Protein AF-H0JYA0-F1 (afdb_monomer_lite)

pLDDT: mean 86.19, std 10.76, range [34.78, 97.12]

Organism: NCBI:txid1114960

Sequence (185 aa):
MIAEHWDDLLRLAGSLKFGHATASLLVGKLSASGRQNTLAAALKEYGALRRTIYAARYLSDPDYRRKISRQLNKGESLHALRRDLLYAHEGMIRARHLEDQTEQAWCLTLTTNAVIAWTTEYYGFAVEQMRRTGQRIDDEVLAHISPAHSANINFFGAIEVDIDAELAQLGPTGYRPLRVRDTLF

Radius of gyration: 24.79 Å; chains: 1; bounding box: 60×45×65 Å

Secondary structure (DSSP, 8-state):
-TGGGHHHHHHHHHHHHTTSS-HHHHHHHHHHS-TT-HHHHHHHHHHHHHHHHHHHHHHH-HHHHHHHHHHHHHHHHHHHHHHHHTGGGTT----SSHHHHHHHHHHHHHHHHHHHHHHHHHHHHHHHHHHHTT----HHHHTT--S---TT---SS-----HHHHHHT--TTSSPPP-------

Foldseek 3Di:
DQVVCVVVVVVVVVCPVVVVDDPVRVCCVLVVPPPPPVNVVNVVVVVVVVVVVVVVCCVPPVVSVVVVVLVVVQVVLLQVLLLVLVVVPSNDQPDDDPVSSVVVVVVSVVVSVVQLVVLVVVVVVVVVVCVVVVDDDDVVVVVNDGSSHPPVDDNDDDDDDPPVVVQVQADPVSHHDDPDPPDPD

Structure (mmCIF, N/CA/C/O backbone):
data_AF-H0JYA0-F1
#
_entry.id   AF-H0JYA0-F1
#
loop_
_atom_site.group_PDB
_atom_site.id
_atom_site.type_symbol
_atom_site.label_atom_id
_atom_site.label_alt_id
_atom_site.label_comp_id
_atom_site.label_asym_id
_atom_site.label_entity_id
_atom_site.label_seq_id
_atom_site.pdbx_PDB_ins_code
_atom_site.Cartn_x
_atom_site.Cartn_y
_atom_site.Cartn_z
_atom_site.occupancy
_atom_site.B_iso_or_equiv
_atom_site.auth_seq_id
_atom_site.auth_comp_id
_atom_site.auth_asym_id
_atom_site.auth_atom_id
_atom_site.pdbx_PDB_model_num
ATOM 1 N N . MET A 1 1 ? 19.175 -11.111 -32.619 1.00 74.94 1 MET A N 1
ATOM 2 C CA . MET A 1 1 ? 19.025 -9.881 -31.799 1.00 74.94 1 MET A CA 1
ATOM 3 C C . MET A 1 1 ? 19.224 -10.087 -30.294 1.00 74.94 1 MET A C 1
ATOM 5 O O . MET A 1 1 ? 20.193 -9.555 -29.782 1.00 74.94 1 MET A O 1
ATOM 9 N N . ILE A 1 2 ? 18.368 -10.813 -29.545 1.00 84.25 2 ILE A N 1
ATOM 10 C CA . ILE A 1 2 ? 18.560 -10.940 -28.072 1.00 84.25 2 ILE A CA 1
ATOM 11 C C . ILE A 1 2 ? 19.836 -11.724 -27.726 1.00 84.25 2 ILE A C 1
ATOM 13 O O . ILE A 1 2 ? 20.637 -11.247 -26.932 1.00 84.25 2 ILE A O 1
ATOM 17 N N . ALA A 1 3 ? 20.034 -12.903 -28.327 1.00 90.75 3 ALA A N 1
ATOM 18 C CA . ALA A 1 3 ? 21.206 -13.743 -28.058 1.00 90.75 3 ALA A CA 1
ATOM 19 C C . ALA A 1 3 ? 22.528 -13.052 -28.442 1.00 90.75 3 ALA A C 1
ATOM 21 O O . ALA A 1 3 ? 23.504 -13.138 -27.710 1.00 90.75 3 ALA A O 1
ATOM 22 N N . GLU A 1 4 ? 22.527 -12.308 -29.549 1.00 91.44 4 GLU A N 1
ATOM 23 C CA . GLU A 1 4 ? 23.687 -11.552 -30.048 1.00 91.44 4 GLU A CA 1
ATOM 24 C C . GLU A 1 4 ? 24.117 -10.415 -29.109 1.00 91.44 4 GLU A C 1
ATOM 26 O O . GLU A 1 4 ? 25.287 -10.055 -29.089 1.00 91.44 4 GLU A O 1
ATOM 31 N N . HIS A 1 5 ? 23.188 -9.863 -28.323 1.00 91.38 5 HIS A N 1
ATOM 32 C CA . HIS A 1 5 ? 23.443 -8.768 -27.380 1.00 91.38 5 HIS A CA 1
ATOM 33 C C . HIS A 1 5 ? 23.280 -9.198 -25.916 1.00 91.38 5 HIS A C 1
ATOM 35 O O . HIS A 1 5 ? 23.099 -8.356 -25.034 1.00 91.38 5 HIS A O 1
ATOM 41 N N . TRP A 1 6 ? 23.315 -10.504 -25.637 1.00 93.31 6 TRP A N 1
ATOM 42 C CA . TRP A 1 6 ? 23.050 -11.033 -24.300 1.00 93.31 6 TRP A CA 1
ATOM 43 C C . TRP A 1 6 ? 24.051 -10.519 -23.261 1.00 93.31 6 TRP A C 1
ATOM 45 O O . TRP A 1 6 ? 23.648 -10.061 -22.191 1.00 93.31 6 TRP A O 1
ATOM 55 N N . ASP A 1 7 ? 25.337 -10.502 -23.607 1.00 94.94 7 ASP A N 1
ATOM 56 C CA . ASP A 1 7 ? 26.393 -10.016 -22.716 1.00 94.94 7 ASP A CA 1
ATOM 57 C C . ASP A 1 7 ? 26.247 -8.521 -22.408 1.00 94.94 7 ASP A C 1
ATOM 59 O O . ASP A 1 7 ? 26.455 -8.093 -21.272 1.00 94.94 7 ASP A O 1
ATOM 63 N N . ASP A 1 8 ? 25.818 -7.720 -23.385 1.00 91.81 8 ASP A N 1
ATOM 64 C CA . ASP A 1 8 ? 25.572 -6.291 -23.188 1.00 91.81 8 ASP A CA 1
ATOM 65 C C . ASP A 1 8 ? 24.331 -6.038 -22.323 1.00 91.81 8 ASP A C 1
ATOM 67 O O . ASP A 1 8 ? 24.342 -5.147 -21.469 1.00 91.81 8 ASP A O 1
ATOM 71 N N . LEU A 1 9 ? 23.278 -6.849 -22.480 1.00 92.69 9 LEU A N 1
ATOM 72 C CA . LEU A 1 9 ? 22.103 -6.818 -21.604 1.00 92.69 9 LEU A CA 1
ATOM 73 C C . LEU A 1 9 ? 22.470 -7.196 -20.163 1.00 92.69 9 LEU A C 1
ATOM 75 O O . LEU A 1 9 ? 22.026 -6.530 -19.224 1.00 92.69 9 LEU A O 1
ATOM 79 N N . LEU A 1 10 ? 23.305 -8.223 -19.974 1.00 94.31 10 LEU A N 1
ATOM 80 C CA . LEU A 1 10 ? 23.812 -8.616 -18.658 1.00 94.31 10 LEU A CA 1
ATOM 81 C C . LEU A 1 10 ? 24.694 -7.530 -18.044 1.00 94.31 10 LEU A C 1
ATOM 83 O O . LEU A 1 10 ? 24.543 -7.224 -16.861 1.00 94.31 10 LEU A O 1
ATOM 87 N N . ARG A 1 11 ? 25.572 -6.905 -18.836 1.00 93.25 11 ARG A N 1
ATOM 88 C CA . ARG A 1 11 ? 26.409 -5.787 -18.386 1.00 93.25 11 ARG A CA 1
ATOM 89 C C . ARG A 1 11 ? 25.552 -4.597 -17.966 1.00 93.25 11 ARG A C 1
ATOM 91 O O . ARG A 1 11 ? 25.799 -4.019 -16.913 1.00 93.25 11 ARG A O 1
ATOM 98 N N . LEU A 1 12 ? 24.512 -4.268 -18.731 1.00 91.25 12 LEU A N 1
ATOM 99 C CA . LEU A 1 12 ? 23.560 -3.213 -18.382 1.00 91.25 12 LEU A CA 1
ATOM 100 C C . LEU A 1 12 ? 22.826 -3.528 -17.071 1.00 91.25 12 LEU A C 1
ATOM 102 O O . LEU A 1 12 ? 22.754 -2.675 -16.186 1.00 91.25 12 LEU A O 1
ATOM 106 N N . ALA A 1 13 ? 22.325 -4.756 -16.920 1.00 91.94 13 ALA A N 1
ATOM 107 C CA . ALA A 1 13 ? 21.649 -5.195 -15.703 1.00 91.94 13 ALA A CA 1
ATOM 108 C C . ALA A 1 13 ? 22.588 -5.193 -14.484 1.00 91.94 13 ALA A C 1
ATOM 110 O O . ALA A 1 13 ? 22.191 -4.756 -13.405 1.00 91.94 13 ALA A O 1
ATOM 111 N N . GLY A 1 14 ? 23.836 -5.637 -14.657 1.00 95.19 14 GLY A N 1
ATOM 112 C CA . GLY A 1 14 ? 24.873 -5.613 -13.628 1.00 95.19 14 GLY A CA 1
ATOM 113 C C . GLY A 1 14 ? 25.220 -4.191 -13.198 1.00 95.19 14 GLY A C 1
ATOM 114 O O . GLY A 1 14 ? 25.184 -3.892 -12.008 1.00 95.19 14 GLY A O 1
ATOM 115 N N . SER A 1 15 ? 25.463 -3.290 -14.153 1.00 93.94 15 SER A N 1
ATOM 116 C CA . SER A 1 15 ? 25.749 -1.879 -13.870 1.00 93.94 15 SER A CA 1
ATOM 117 C C . SER A 1 15 ? 24.631 -1.202 -13.083 1.00 93.94 15 SER A C 1
ATOM 119 O O . SER A 1 15 ? 24.917 -0.426 -12.175 1.00 93.94 15 SER A O 1
ATOM 121 N N . LEU A 1 16 ? 23.368 -1.520 -13.386 1.00 92.81 16 LEU A N 1
ATOM 122 C CA . LEU A 1 16 ? 22.228 -1.017 -12.621 1.00 92.81 16 LEU A CA 1
ATOM 123 C C . LEU A 1 16 ? 22.168 -1.643 -11.218 1.00 92.81 16 LEU A C 1
ATOM 125 O O . LEU A 1 16 ? 22.019 -0.931 -10.229 1.00 92.81 16 LEU A O 1
ATOM 129 N N . LYS A 1 17 ? 22.306 -2.971 -11.122 1.00 92.94 17 LYS A N 1
ATOM 130 C CA . LYS A 1 17 ? 22.208 -3.715 -9.857 1.00 92.94 17 LYS A CA 1
ATOM 131 C C . LYS A 1 17 ? 23.296 -3.324 -8.853 1.00 92.94 17 LYS A C 1
ATOM 133 O O . LYS A 1 17 ? 23.015 -3.268 -7.661 1.00 92.94 17 LYS A O 1
ATOM 138 N N . PHE A 1 18 ? 24.514 -3.070 -9.325 1.00 95.19 18 PHE A N 1
ATOM 139 C CA . PHE A 1 18 ? 25.662 -2.700 -8.490 1.00 95.19 18 PHE A CA 1
ATOM 140 C C . PHE A 1 18 ? 25.875 -1.181 -8.382 1.00 95.19 18 PHE A C 1
ATOM 142 O O . PHE A 1 18 ? 26.861 -0.740 -7.802 1.00 95.19 18 PHE A O 1
ATOM 149 N N . GLY A 1 19 ? 24.960 -0.368 -8.924 1.00 91.00 19 GLY A N 1
ATOM 150 C CA . GLY A 1 19 ? 24.998 1.090 -8.781 1.00 91.00 19 GLY A CA 1
ATOM 151 C C . GLY A 1 19 ? 26.081 1.801 -9.601 1.00 91.00 19 GLY A C 1
ATOM 152 O O . GLY A 1 19 ? 26.302 2.991 -9.402 1.00 91.00 19 GLY A O 1
ATOM 153 N N . HIS A 1 20 ? 26.731 1.121 -10.549 1.00 92.75 20 HIS A N 1
ATOM 154 C CA . HIS A 1 20 ? 27.685 1.744 -11.478 1.00 92.75 20 HIS A CA 1
ATOM 155 C C . HIS A 1 20 ? 27.007 2.686 -12.486 1.00 92.75 20 HIS A C 1
ATOM 157 O O . HIS A 1 20 ? 27.664 3.546 -13.069 1.00 92.75 20 HIS A O 1
ATOM 163 N N . ALA A 1 21 ? 25.698 2.529 -12.705 1.00 90.12 21 ALA A N 1
ATOM 164 C CA . ALA A 1 21 ? 24.885 3.441 -13.499 1.00 90.12 21 ALA A CA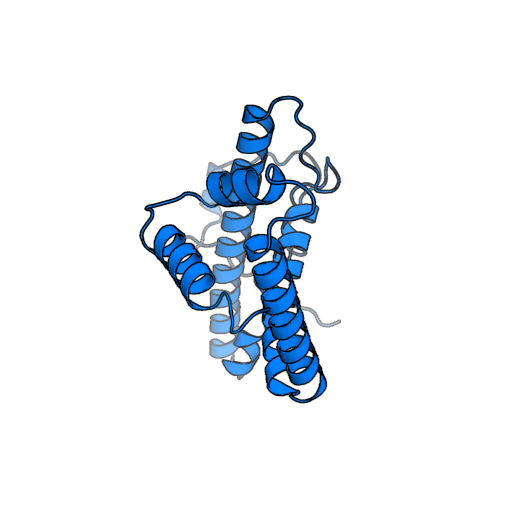 1
ATOM 165 C C . ALA A 1 21 ? 23.496 3.622 -12.875 1.00 90.12 21 ALA A C 1
ATOM 167 O O . ALA A 1 21 ? 22.879 2.659 -12.418 1.00 90.12 21 ALA A O 1
ATOM 168 N N . THR A 1 22 ? 22.972 4.849 -12.905 1.00 91.31 22 THR A N 1
ATOM 169 C CA . THR A 1 22 ? 21.592 5.122 -12.487 1.00 91.31 22 THR A CA 1
ATOM 170 C C . THR A 1 22 ? 20.603 4.753 -13.593 1.00 91.31 22 THR A C 1
ATOM 172 O O . THR A 1 22 ? 20.909 4.823 -14.787 1.00 91.31 22 THR A O 1
ATOM 175 N N . ALA A 1 23 ? 19.371 4.410 -13.202 1.00 88.50 23 ALA A N 1
ATOM 176 C CA . ALA A 1 23 ? 18.291 4.153 -14.155 1.00 88.50 23 ALA A CA 1
ATOM 177 C C . ALA A 1 23 ? 18.029 5.366 -15.066 1.00 88.50 23 ALA A C 1
ATOM 179 O O . ALA A 1 23 ? 17.843 5.199 -16.270 1.00 88.50 23 ALA A O 1
ATOM 180 N N . SER A 1 24 ? 18.078 6.585 -14.516 1.00 89.50 24 SER A N 1
ATOM 181 C CA . SER A 1 24 ? 17.887 7.825 -15.277 1.00 89.50 24 SER A CA 1
ATOM 182 C C . SER A 1 24 ? 18.960 8.020 -16.349 1.00 89.50 24 SER A C 1
ATOM 184 O O . SER A 1 24 ? 18.632 8.359 -17.486 1.00 89.50 24 SER A O 1
ATOM 186 N N . LEU A 1 25 ? 20.227 7.738 -16.028 1.00 88.69 25 LEU A N 1
ATOM 187 C CA . LEU A 1 25 ? 21.336 7.835 -16.975 1.00 88.69 25 LEU A CA 1
ATOM 188 C C . LEU A 1 25 ? 21.216 6.801 -18.099 1.00 88.69 25 LEU A C 1
ATOM 190 O O . LEU A 1 25 ? 21.419 7.141 -19.265 1.00 88.69 25 LEU A O 1
ATOM 194 N N . LEU A 1 26 ? 20.851 5.557 -17.772 1.00 87.06 26 LEU A N 1
ATOM 195 C CA . LEU A 1 26 ? 20.634 4.506 -18.769 1.00 87.06 26 LEU A CA 1
ATOM 196 C C . LEU A 1 26 ? 19.469 4.844 -19.705 1.00 87.06 26 LEU A C 1
ATOM 198 O O . LEU A 1 26 ? 19.627 4.763 -20.921 1.00 87.06 26 LEU A O 1
ATOM 202 N N . VAL A 1 27 ? 18.326 5.273 -19.163 1.00 85.88 27 VAL A N 1
ATOM 203 C CA . VAL A 1 27 ? 17.164 5.687 -19.966 1.00 85.88 27 VAL A CA 1
ATOM 204 C C . VAL A 1 27 ? 17.519 6.875 -20.856 1.00 85.88 27 VAL A C 1
ATOM 206 O O . VAL A 1 27 ? 17.214 6.846 -22.049 1.00 85.88 27 VAL A O 1
ATOM 209 N N . GLY A 1 28 ? 18.218 7.878 -20.318 1.00 85.25 28 GLY A N 1
ATOM 210 C CA . GLY A 1 28 ? 18.691 9.030 -21.085 1.00 85.25 28 GLY A CA 1
ATOM 211 C C . GLY A 1 28 ? 19.603 8.621 -22.243 1.00 85.25 28 GLY A C 1
ATOM 212 O O . GLY A 1 28 ? 19.358 9.005 -23.383 1.00 85.25 28 GLY A O 1
ATOM 213 N N . LYS A 1 29 ? 20.604 7.768 -21.990 1.00 84.88 29 LYS A N 1
ATOM 214 C CA . LYS A 1 29 ? 21.528 7.244 -23.014 1.00 84.88 29 LYS A CA 1
ATOM 215 C C . LYS A 1 29 ? 20.821 6.425 -24.095 1.00 84.88 29 LYS A C 1
ATOM 217 O O . LYS A 1 29 ? 21.084 6.624 -25.282 1.00 84.88 29 LYS A O 1
ATOM 222 N N . LEU A 1 30 ? 19.942 5.505 -23.698 1.00 83.12 30 LEU A N 1
ATOM 223 C CA . LEU A 1 30 ? 19.210 4.641 -24.627 1.00 83.12 30 LEU A CA 1
ATOM 224 C C . LEU A 1 30 ? 18.213 5.433 -25.481 1.00 83.12 30 LEU A C 1
ATOM 226 O O . LEU A 1 30 ? 18.025 5.084 -26.640 1.00 83.12 30 LEU A O 1
ATOM 230 N N . SER A 1 31 ? 17.624 6.499 -24.929 1.00 78.12 31 SER A N 1
ATOM 231 C CA . SER A 1 31 ? 16.652 7.354 -25.628 1.00 78.12 31 SER A CA 1
ATOM 232 C C . SER A 1 31 ? 17.309 8.416 -26.515 1.00 78.12 31 SER A C 1
ATOM 234 O O . SER A 1 31 ? 16.755 8.769 -27.550 1.00 78.12 31 SER A O 1
ATOM 236 N N . ALA A 1 32 ? 18.485 8.925 -26.129 1.00 77.56 32 ALA A N 1
ATOM 237 C CA . ALA A 1 32 ? 19.245 9.908 -26.908 1.00 77.56 32 ALA A CA 1
ATOM 238 C C . ALA A 1 32 ? 19.968 9.284 -28.111 1.00 77.56 32 ALA A C 1
ATOM 240 O O . ALA A 1 32 ? 20.208 9.947 -29.119 1.00 77.56 32 ALA A O 1
ATOM 241 N N . SER A 1 33 ? 20.318 8.001 -28.016 1.00 67.31 33 SER A N 1
ATOM 242 C CA . SER A 1 33 ? 20.869 7.254 -29.143 1.00 67.31 33 SER A CA 1
ATOM 243 C C . SER A 1 33 ? 19.730 6.997 -30.130 1.00 67.31 33 SER A C 1
ATOM 245 O O . SER A 1 33 ? 18.794 6.280 -29.795 1.00 67.31 33 SER A O 1
ATOM 247 N N . GLY A 1 34 ? 19.772 7.616 -31.315 1.00 60.78 34 GLY A N 1
ATOM 248 C CA . GLY A 1 34 ? 18.705 7.536 -32.319 1.00 60.78 34 GLY A CA 1
ATOM 249 C C . GLY A 1 34 ? 18.352 6.111 -32.783 1.00 60.78 34 GLY A C 1
ATOM 250 O O . GLY A 1 34 ? 18.832 5.111 -32.255 1.00 60.78 34 GLY A O 1
ATOM 251 N N . ARG A 1 35 ? 17.518 6.023 -33.830 1.00 56.69 35 ARG A N 1
ATOM 252 C CA . ARG A 1 35 ? 16.810 4.829 -34.365 1.00 56.69 35 ARG A CA 1
ATOM 253 C C . ARG A 1 35 ? 17.638 3.542 -34.631 1.00 56.69 35 ARG A C 1
ATOM 255 O O . ARG A 1 35 ? 17.053 2.556 -35.061 1.00 56.69 35 ARG A O 1
ATOM 262 N N . GLN A 1 36 ? 18.951 3.541 -34.392 1.00 61.84 36 GLN A N 1
ATOM 263 C CA . GLN A 1 36 ? 19.908 2.451 -34.633 1.00 61.84 36 GLN A CA 1
ATOM 264 C C . GLN A 1 36 ? 20.529 1.841 -33.359 1.00 61.84 36 GLN A C 1
ATOM 266 O O . GLN A 1 36 ? 21.450 1.037 -33.464 1.00 61.84 36 GLN A O 1
ATOM 271 N N . ASN A 1 37 ? 20.065 2.183 -32.150 1.00 81.69 37 ASN A N 1
ATOM 272 C CA . ASN A 1 37 ? 20.593 1.551 -30.937 1.00 81.69 37 ASN A CA 1
ATOM 273 C C . ASN A 1 37 ? 20.155 0.073 -30.840 1.00 81.69 37 ASN A C 1
ATOM 275 O O . ASN A 1 37 ? 19.045 -0.242 -30.403 1.00 81.69 37 ASN A O 1
ATOM 279 N N . THR A 1 38 ? 21.043 -0.838 -31.240 1.00 85.75 38 THR A N 1
ATOM 280 C CA . THR A 1 38 ? 20.807 -2.289 -31.243 1.00 85.75 38 THR A CA 1
ATOM 281 C C . THR A 1 38 ? 20.634 -2.869 -29.839 1.00 85.75 38 THR A C 1
ATOM 283 O O . THR A 1 38 ? 19.821 -3.775 -29.663 1.00 85.75 38 THR A O 1
ATOM 286 N N . LEU A 1 39 ? 21.288 -2.298 -28.819 1.00 87.50 39 LEU A N 1
ATOM 287 C CA . LEU A 1 39 ? 21.081 -2.670 -27.416 1.00 87.50 39 LEU A CA 1
ATOM 288 C C . LEU A 1 39 ? 19.689 -2.251 -26.920 1.00 87.50 39 LEU A C 1
ATOM 290 O O . LEU A 1 39 ? 19.015 -3.028 -26.246 1.00 87.50 39 LEU A O 1
ATOM 294 N N . ALA A 1 40 ? 19.219 -1.054 -27.288 1.00 87.12 40 ALA A N 1
ATOM 295 C CA . ALA A 1 40 ? 17.854 -0.620 -26.981 1.00 87.12 40 ALA A CA 1
ATOM 296 C C . ALA A 1 40 ? 16.810 -1.510 -27.679 1.00 87.12 40 ALA A C 1
ATOM 298 O O . ALA A 1 40 ? 15.800 -1.873 -27.072 1.00 87.12 40 ALA A O 1
ATOM 299 N N . ALA A 1 41 ? 17.071 -1.908 -28.929 1.00 87.94 41 ALA A N 1
ATOM 300 C CA . ALA A 1 41 ? 16.231 -2.856 -29.656 1.00 87.94 41 ALA A CA 1
ATOM 301 C C . ALA A 1 41 ? 16.220 -4.239 -28.981 1.00 87.94 41 ALA A C 1
ATOM 303 O O . ALA A 1 41 ? 15.147 -4.776 -28.715 1.00 87.94 41 ALA A O 1
ATOM 304 N N . ALA A 1 42 ? 17.384 -4.782 -28.613 1.00 90.56 42 ALA A N 1
ATOM 305 C CA . ALA A 1 42 ? 17.489 -6.053 -27.896 1.00 90.56 42 ALA A CA 1
ATOM 306 C C . ALA A 1 42 ? 16.773 -6.014 -26.534 1.00 90.56 42 ALA A C 1
ATOM 308 O O . ALA A 1 42 ? 16.075 -6.964 -26.177 1.00 90.56 42 ALA A O 1
ATOM 309 N N . LEU A 1 43 ? 16.873 -4.900 -25.799 1.00 89.38 43 LEU A N 1
ATOM 310 C CA . LEU A 1 43 ? 16.162 -4.695 -24.536 1.00 89.38 43 LEU A CA 1
ATOM 311 C C . LEU A 1 43 ? 14.639 -4.657 -24.738 1.00 89.38 43 LEU A C 1
ATOM 313 O O . LEU A 1 43 ? 13.896 -5.245 -23.948 1.00 89.38 43 LEU A O 1
ATOM 317 N N . LYS A 1 44 ? 14.167 -4.003 -25.806 1.00 89.19 44 LYS A N 1
ATOM 318 C CA . LYS A 1 44 ? 12.745 -3.972 -26.173 1.00 89.19 44 LYS A CA 1
ATOM 319 C C . LYS A 1 44 ? 12.220 -5.371 -26.503 1.00 89.19 44 LYS A C 1
ATOM 321 O O . LYS A 1 44 ? 11.179 -5.754 -25.969 1.00 89.19 44 LYS A O 1
ATOM 326 N N . GLU A 1 45 ? 12.944 -6.135 -27.320 1.00 92.25 45 GLU A N 1
ATOM 327 C CA . GLU A 1 45 ? 12.585 -7.516 -27.670 1.00 92.25 45 GLU A CA 1
ATOM 328 C C . GLU A 1 45 ? 12.579 -8.429 -26.437 1.00 92.25 45 GLU A C 1
ATOM 330 O O . GLU A 1 45 ? 11.636 -9.193 -26.223 1.00 92.25 45 GLU A O 1
ATOM 335 N N . TYR A 1 46 ? 13.568 -8.294 -25.548 1.00 92.44 46 TYR A N 1
ATOM 336 C CA . TYR A 1 46 ? 13.579 -9.007 -24.269 1.00 92.44 46 TYR A CA 1
ATOM 337 C C . TYR A 1 46 ? 12.358 -8.652 -23.399 1.00 92.44 46 TYR A C 1
ATOM 339 O O . TYR A 1 46 ? 11.718 -9.533 -22.816 1.00 92.44 46 TYR A O 1
ATOM 347 N N . GLY A 1 47 ? 11.979 -7.372 -23.349 1.00 92.62 47 GLY A N 1
ATOM 348 C CA . GLY A 1 47 ? 10.764 -6.914 -22.674 1.00 92.62 47 GLY A CA 1
ATOM 349 C C . GLY A 1 47 ? 9.480 -7.498 -23.278 1.00 92.6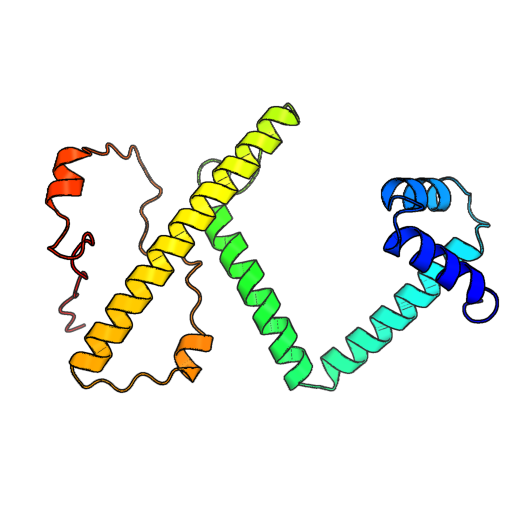2 47 GLY A C 1
ATOM 350 O O . GLY A 1 47 ? 8.583 -7.908 -22.536 1.00 92.62 47 GLY A O 1
ATOM 351 N N . ALA A 1 48 ? 9.395 -7.591 -24.608 1.00 95.56 48 ALA A N 1
ATOM 352 C CA . ALA A 1 48 ? 8.269 -8.204 -25.314 1.00 95.56 48 ALA A CA 1
ATOM 353 C C . ALA A 1 48 ? 8.163 -9.713 -25.030 1.00 95.56 48 ALA A C 1
ATOM 355 O O . ALA A 1 48 ? 7.075 -10.205 -24.710 1.00 95.56 48 ALA A O 1
ATOM 356 N N . LEU A 1 49 ? 9.290 -10.433 -25.037 1.00 95.56 49 LEU A N 1
ATOM 357 C CA . LEU A 1 49 ? 9.362 -11.839 -24.631 1.00 95.56 49 LEU A CA 1
ATOM 358 C C . LEU A 1 49 ? 8.858 -12.017 -23.191 1.00 95.56 49 LEU A C 1
ATOM 360 O O . LEU A 1 49 ? 8.000 -12.860 -22.919 1.00 95.56 49 LEU A O 1
ATOM 364 N N . ARG A 1 50 ? 9.342 -11.188 -22.257 1.00 95.88 50 ARG A N 1
ATOM 365 C CA . ARG A 1 50 ? 8.929 -11.238 -20.847 1.00 95.88 50 ARG A CA 1
ATOM 366 C C . ARG A 1 50 ? 7.434 -10.992 -20.676 1.00 95.88 50 ARG A C 1
ATOM 368 O O . ARG A 1 50 ? 6.801 -11.733 -19.923 1.00 95.88 50 ARG A O 1
ATOM 375 N N . ARG A 1 51 ? 6.876 -10.010 -21.391 1.00 96.25 51 ARG A N 1
ATOM 376 C CA . ARG A 1 51 ? 5.437 -9.709 -21.400 1.00 96.25 51 ARG A CA 1
ATOM 377 C C . ARG A 1 51 ? 4.617 -10.876 -21.947 1.00 96.25 51 ARG A C 1
ATOM 379 O O . ARG A 1 51 ? 3.587 -11.202 -21.370 1.00 96.25 51 ARG A O 1
ATOM 386 N N . THR A 1 52 ? 5.092 -11.524 -23.007 1.00 97.06 52 THR A N 1
ATOM 387 C CA . THR A 1 52 ? 4.425 -12.686 -23.613 1.00 97.06 52 THR A CA 1
ATOM 388 C C . THR A 1 52 ? 4.396 -13.868 -22.649 1.00 97.06 52 THR A C 1
ATOM 390 O O . THR A 1 52 ? 3.332 -14.430 -22.404 1.00 97.06 52 THR A O 1
ATOM 393 N N . ILE A 1 53 ? 5.530 -14.194 -22.016 1.00 96.25 53 ILE A N 1
ATOM 394 C CA . ILE A 1 53 ? 5.598 -15.247 -20.989 1.00 96.25 53 ILE A CA 1
ATOM 395 C C . ILE A 1 53 ? 4.660 -14.924 -19.821 1.00 96.25 53 ILE A C 1
ATOM 397 O O . ILE A 1 53 ? 3.951 -15.804 -19.337 1.00 96.25 53 ILE A O 1
ATOM 401 N N . TYR A 1 54 ? 4.648 -13.670 -19.363 1.00 94.94 54 TYR A N 1
ATOM 402 C CA . TYR A 1 54 ? 3.737 -13.225 -18.312 1.00 94.94 54 TYR A CA 1
ATOM 403 C C . TYR A 1 54 ? 2.268 -13.420 -18.712 1.00 94.94 54 TYR A C 1
ATOM 405 O O . TYR A 1 54 ? 1.521 -14.039 -17.961 1.00 94.94 54 TYR A O 1
ATOM 413 N N . ALA A 1 55 ? 1.866 -12.945 -19.895 1.00 96.50 55 ALA A N 1
ATOM 414 C CA . ALA A 1 55 ? 0.492 -13.043 -20.379 1.00 96.50 55 ALA A CA 1
ATOM 415 C C . ALA A 1 55 ? 0.052 -14.503 -20.551 1.00 96.50 55 ALA A C 1
ATOM 417 O O . ALA A 1 55 ? -1.025 -14.873 -20.090 1.00 96.50 55 ALA A O 1
ATOM 418 N N . ALA A 1 56 ? 0.911 -15.346 -21.132 1.00 97.00 56 ALA A N 1
ATOM 419 C CA . ALA A 1 56 ? 0.649 -16.772 -21.280 1.00 97.00 56 ALA A CA 1
ATOM 420 C C . ALA A 1 56 ? 0.407 -17.437 -19.917 1.00 97.00 56 ALA A C 1
ATOM 422 O O . ALA A 1 56 ? -0.611 -18.099 -19.742 1.00 97.00 56 ALA A O 1
ATOM 423 N N . ARG A 1 57 ? 1.278 -17.187 -18.927 1.00 96.00 57 ARG A N 1
ATOM 424 C CA . ARG A 1 57 ? 1.110 -17.708 -17.558 1.00 96.00 57 ARG A CA 1
ATOM 425 C C . ARG A 1 57 ? -0.144 -17.174 -16.878 1.00 96.00 57 ARG A C 1
ATOM 427 O O . ARG A 1 57 ? -0.851 -17.926 -16.227 1.00 96.00 57 ARG A O 1
ATOM 434 N N . TYR A 1 58 ? -0.433 -15.884 -17.021 1.00 94.81 58 TYR A N 1
ATOM 435 C CA . TYR A 1 58 ? -1.630 -15.269 -16.447 1.00 94.81 58 TYR A CA 1
ATOM 436 C C . TYR A 1 58 ? -2.921 -15.896 -16.998 1.00 94.81 58 TYR A C 1
ATOM 438 O O . TYR A 1 58 ? -3.904 -16.068 -16.270 1.00 94.81 58 TYR A O 1
ATOM 446 N N . LEU A 1 59 ? -2.925 -16.259 -18.283 1.00 95.00 59 LEU A N 1
ATOM 447 C CA . LEU A 1 59 ? -4.057 -16.907 -18.940 1.00 95.00 59 LEU A CA 1
ATOM 448 C C . LEU A 1 59 ? -4.165 -18.402 -18.610 1.00 95.00 59 LEU A C 1
ATOM 450 O O . LEU A 1 59 ? -5.285 -18.882 -18.447 1.00 95.00 59 LEU A O 1
ATOM 454 N N . SER A 1 60 ? -3.047 -19.119 -18.477 1.00 96.75 60 SER A N 1
ATOM 455 C CA . SER A 1 60 ? -3.045 -20.577 -18.292 1.00 96.75 60 SER A CA 1
ATOM 456 C C . SER A 1 60 ? -3.069 -21.052 -16.837 1.00 96.75 60 SER A C 1
ATOM 458 O O . SER A 1 60 ? -3.533 -22.159 -16.588 1.00 96.75 60 SER A O 1
ATOM 460 N N . ASP A 1 61 ? -2.590 -20.248 -15.884 1.00 97.12 61 ASP A N 1
ATOM 461 C CA . ASP A 1 61 ? -2.442 -20.626 -14.474 1.00 97.12 61 ASP A CA 1
ATOM 462 C C . ASP A 1 61 ? -3.393 -19.792 -13.583 1.00 97.12 61 ASP A C 1
ATOM 464 O O . ASP A 1 61 ? -3.138 -18.606 -13.319 1.00 97.12 61 ASP A O 1
ATOM 468 N N . PRO A 1 62 ? -4.509 -20.385 -13.109 1.00 95.00 62 PRO A N 1
ATOM 469 C CA . PRO A 1 62 ? -5.460 -19.707 -12.234 1.00 95.00 62 PRO A CA 1
ATOM 470 C C . PRO A 1 62 ? -4.863 -19.254 -10.900 1.00 95.00 62 PRO A C 1
ATOM 472 O O . PRO A 1 62 ? -5.250 -18.201 -10.393 1.00 95.00 62 PRO A O 1
ATOM 475 N N . ASP A 1 63 ? -3.918 -19.995 -10.325 1.00 93.88 63 ASP A N 1
ATOM 476 C CA . ASP A 1 63 ? -3.327 -19.651 -9.030 1.00 93.88 63 ASP A CA 1
ATOM 477 C C . ASP A 1 63 ? -2.343 -18.491 -9.165 1.00 93.88 63 ASP A C 1
ATOM 479 O O . ASP A 1 63 ? -2.343 -17.562 -8.345 1.00 93.88 63 ASP A O 1
ATOM 483 N N . TYR A 1 64 ? -1.579 -18.466 -10.259 1.00 92.75 64 TYR A N 1
ATOM 484 C CA . TYR A 1 64 ? -0.767 -17.313 -10.636 1.00 92.75 64 TYR A CA 1
ATOM 485 C C . TYR A 1 64 ? -1.631 -16.065 -10.849 1.00 92.75 64 TYR A C 1
ATOM 487 O O . TYR A 1 64 ? -1.318 -14.998 -10.309 1.00 92.75 64 TYR A O 1
ATOM 495 N N . ARG A 1 65 ? -2.763 -16.204 -11.552 1.00 94.38 65 ARG A N 1
ATOM 496 C CA . ARG A 1 65 ? -3.738 -15.120 -11.739 1.00 94.38 65 ARG A CA 1
ATOM 497 C C . ARG A 1 65 ? -4.285 -14.611 -10.410 1.00 94.38 65 ARG A C 1
ATOM 499 O O . ARG A 1 65 ? -4.211 -13.413 -10.150 1.00 94.38 65 ARG A O 1
ATOM 506 N N . ARG A 1 66 ? -4.778 -15.502 -9.542 1.00 90.81 66 ARG A N 1
ATOM 507 C CA . ARG A 1 66 ? -5.309 -15.147 -8.213 1.00 90.81 66 ARG A CA 1
ATOM 508 C C . ARG A 1 66 ? -4.269 -14.425 -7.366 1.00 90.81 66 ARG A C 1
ATOM 510 O O . ARG A 1 66 ? -4.602 -13.468 -6.672 1.00 90.81 66 ARG A O 1
ATOM 517 N N . LYS A 1 67 ? -3.005 -14.857 -7.405 1.00 89.44 67 LYS A N 1
ATOM 518 C CA . LYS A 1 67 ? -1.911 -14.179 -6.695 1.00 89.44 67 LYS A CA 1
ATOM 519 C C . LYS A 1 67 ? -1.729 -12.741 -7.186 1.00 89.44 67 LYS A C 1
ATOM 521 O O . LYS A 1 67 ? -1.588 -11.844 -6.359 1.00 89.44 67 LYS A O 1
ATOM 526 N N . ILE A 1 68 ? -1.758 -12.523 -8.499 1.00 90.38 68 ILE A N 1
ATOM 527 C CA . ILE A 1 68 ? -1.644 -11.186 -9.096 1.00 90.38 68 ILE A CA 1
ATOM 528 C C . ILE A 1 68 ? -2.857 -10.327 -8.739 1.00 90.38 68 ILE A C 1
ATOM 530 O O . ILE A 1 68 ? -2.677 -9.218 -8.244 1.00 90.38 68 ILE A O 1
ATOM 534 N N . SER A 1 69 ? -4.074 -10.849 -8.901 1.00 87.81 69 SER A N 1
ATOM 535 C CA . SER A 1 69 ? -5.303 -10.138 -8.539 1.00 87.81 69 SER A CA 1
ATOM 536 C C . SER A 1 69 ? -5.325 -9.739 -7.064 1.00 87.81 69 SER A C 1
ATOM 538 O O . SER A 1 69 ? -5.677 -8.612 -6.755 1.00 87.81 69 SER A O 1
ATOM 540 N N . ARG A 1 70 ? -4.864 -10.596 -6.141 1.00 86.62 70 ARG A N 1
ATOM 541 C CA . ARG A 1 70 ? -4.749 -10.225 -4.718 1.00 86.62 70 ARG A CA 1
ATOM 542 C C . ARG A 1 70 ? -3.823 -9.029 -4.489 1.00 86.62 70 ARG A C 1
ATOM 544 O O . ARG A 1 70 ? -4.144 -8.156 -3.689 1.00 86.62 70 ARG A O 1
ATOM 551 N N . GLN A 1 71 ? -2.685 -8.976 -5.182 1.00 86.62 71 GLN A N 1
ATOM 552 C CA . GLN A 1 71 ? -1.768 -7.836 -5.077 1.00 86.62 71 GLN A CA 1
ATOM 553 C C . GLN A 1 71 ? -2.358 -6.565 -5.697 1.00 86.62 71 GLN A C 1
ATOM 555 O O . GLN A 1 71 ? -2.229 -5.492 -5.109 1.00 86.62 71 GLN A O 1
ATOM 560 N N . LEU A 1 72 ? -3.044 -6.688 -6.837 1.00 88.31 72 LEU A N 1
ATOM 561 C CA . LEU A 1 72 ? -3.753 -5.572 -7.467 1.00 88.31 72 LEU A CA 1
ATOM 562 C C . LEU A 1 72 ? -4.848 -5.025 -6.550 1.00 88.31 72 LEU A C 1
ATOM 564 O O . LEU A 1 72 ? -4.823 -3.839 -6.247 1.00 88.31 72 LEU A O 1
ATOM 568 N N . ASN A 1 73 ? -5.711 -5.887 -6.009 1.00 87.81 73 ASN A N 1
ATOM 569 C CA . ASN A 1 73 ? -6.785 -5.494 -5.095 1.00 87.81 73 ASN A CA 1
ATOM 570 C C . ASN A 1 73 ? -6.252 -4.744 -3.866 1.00 87.81 73 ASN A C 1
ATOM 572 O O . ASN A 1 73 ? -6.867 -3.778 -3.415 1.00 87.81 73 ASN A O 1
ATOM 576 N N . LYS A 1 74 ? -5.090 -5.150 -3.331 1.00 86.81 74 LYS A N 1
ATOM 577 C CA . LYS A 1 74 ? -4.425 -4.430 -2.234 1.00 86.81 74 LYS A CA 1
ATOM 578 C C . LYS A 1 74 ? -4.039 -3.008 -2.652 1.00 86.81 74 LYS A C 1
ATOM 580 O O . LYS A 1 74 ? -4.314 -2.062 -1.917 1.00 86.81 74 LYS A O 1
ATOM 585 N N . GLY A 1 75 ? -3.411 -2.860 -3.820 1.00 88.56 75 GLY A N 1
ATOM 586 C CA . GLY A 1 75 ? -3.053 -1.554 -4.374 1.00 88.56 75 GLY A CA 1
ATOM 587 C C . GLY A 1 75 ? -4.282 -0.690 -4.650 1.00 88.56 75 GLY A C 1
ATOM 588 O O . GLY A 1 75 ? -4.324 0.463 -4.238 1.00 88.56 75 GLY A O 1
ATOM 589 N N . GLU A 1 76 ? -5.307 -1.257 -5.282 1.00 89.62 76 GLU A N 1
ATOM 590 C CA . GLU A 1 76 ? -6.564 -0.576 -5.599 1.00 89.62 76 GLU A CA 1
ATOM 591 C C . GLU A 1 76 ? -7.305 -0.103 -4.350 1.00 89.62 76 GLU A C 1
ATOM 593 O O . GLU A 1 76 ? -7.741 1.045 -4.325 1.00 89.62 76 GLU A O 1
ATOM 598 N N . SER A 1 77 ? -7.380 -0.926 -3.298 1.00 90.12 77 SER A N 1
ATOM 599 C CA . SER A 1 77 ? -7.992 -0.542 -2.015 1.00 90.12 77 SER A CA 1
ATOM 600 C C . SER A 1 77 ? -7.256 0.640 -1.385 1.00 90.12 77 SER A C 1
ATOM 602 O O . SER A 1 77 ? -7.862 1.618 -0.961 1.00 90.12 77 SER A O 1
ATOM 604 N N . LEU A 1 78 ? -5.923 0.596 -1.387 1.00 90.50 78 LEU A N 1
ATOM 605 C CA . LEU A 1 78 ? -5.096 1.678 -0.861 1.00 90.50 78 LEU A CA 1
ATOM 606 C C . LEU A 1 78 ? -5.221 2.958 -1.702 1.00 90.50 78 LEU A C 1
ATOM 608 O O . LEU A 1 78 ? -5.271 4.059 -1.155 1.00 90.50 78 LEU A O 1
ATOM 612 N N . HIS A 1 79 ? -5.317 2.836 -3.027 1.00 89.69 79 HIS A N 1
ATOM 613 C CA . HIS A 1 79 ? -5.600 3.969 -3.904 1.00 89.69 79 HIS A CA 1
ATOM 614 C C . HIS A 1 79 ? -7.013 4.524 -3.708 1.00 89.69 79 HIS A C 1
ATOM 616 O O . HIS A 1 79 ? -7.179 5.739 -3.769 1.00 89.69 79 HIS A O 1
ATOM 622 N N . ALA A 1 80 ? -8.011 3.675 -3.456 1.00 89.50 80 ALA A N 1
ATOM 623 C CA . ALA A 1 80 ? -9.364 4.102 -3.119 1.00 89.50 80 ALA A CA 1
ATOM 624 C C . ALA A 1 80 ? -9.371 4.904 -1.815 1.00 89.50 80 ALA A C 1
ATOM 626 O O . ALA A 1 80 ? -9.795 6.053 -1.830 1.00 89.50 80 ALA A O 1
ATOM 627 N N . LEU A 1 81 ? -8.756 4.379 -0.750 1.00 90.12 81 LEU A N 1
ATOM 628 C CA . LEU A 1 81 ? -8.623 5.098 0.518 1.00 90.12 81 LEU A CA 1
ATOM 629 C C . LEU A 1 81 ? -7.920 6.455 0.350 1.00 90.12 81 LEU A C 1
ATOM 631 O O . LEU A 1 81 ? -8.361 7.454 0.909 1.00 90.12 81 LEU A O 1
ATOM 635 N N . ARG A 1 82 ? -6.841 6.523 -0.438 1.00 89.62 82 ARG A N 1
ATOM 636 C CA . ARG A 1 82 ? -6.157 7.796 -0.726 1.00 89.62 82 ARG A CA 1
ATOM 637 C C . ARG A 1 82 ? -7.055 8.805 -1.439 1.00 89.62 82 ARG A C 1
ATOM 639 O O . ARG A 1 82 ? -6.955 9.993 -1.150 1.00 89.62 82 ARG A O 1
ATOM 646 N N . ARG A 1 83 ? -7.900 8.351 -2.370 1.00 86.81 83 ARG A N 1
ATOM 647 C CA . ARG A 1 83 ? -8.871 9.222 -3.048 1.00 86.81 83 ARG A CA 1
ATOM 648 C C . ARG A 1 83 ? -9.927 9.734 -2.075 1.00 86.81 83 ARG A C 1
ATOM 650 O O . ARG A 1 83 ? -10.223 10.921 -2.113 1.00 86.81 83 ARG A O 1
ATOM 657 N N . ASP A 1 84 ? -10.420 8.872 -1.190 1.00 87.44 84 ASP A N 1
ATOM 658 C CA . ASP A 1 84 ? -11.401 9.249 -0.168 1.00 87.44 84 ASP A CA 1
ATOM 659 C C . ASP A 1 84 ? -10.811 10.259 0.829 1.00 87.44 84 ASP A C 1
ATOM 661 O O . ASP A 1 84 ? -11.449 11.249 1.168 1.00 87.44 84 ASP A O 1
ATOM 665 N N . LEU A 1 85 ? -9.556 10.061 1.247 1.00 85.38 85 LEU A N 1
ATOM 666 C CA . LEU A 1 85 ? -8.840 10.990 2.128 1.00 85.38 85 LEU A CA 1
ATOM 667 C C . LEU A 1 85 ? -8.588 12.351 1.476 1.00 85.38 85 LEU A C 1
ATOM 669 O O . LEU A 1 85 ? -8.675 13.384 2.135 1.00 85.38 85 LEU A O 1
ATOM 673 N N . LEU A 1 86 ? -8.291 12.367 0.178 1.00 80.12 86 LEU A N 1
ATOM 674 C CA . LEU A 1 86 ? -8.085 13.587 -0.599 1.00 80.12 86 LEU A CA 1
ATOM 675 C C . LEU A 1 86 ? -9.392 14.033 -1.284 1.00 80.12 86 LEU A C 1
ATOM 677 O O . LEU A 1 86 ? -9.396 14.463 -2.442 1.00 80.12 86 LEU A O 1
ATOM 681 N N . TYR A 1 87 ? -10.509 13.931 -0.558 1.00 71.06 87 TYR A N 1
ATOM 682 C CA . TYR A 1 87 ? -11.856 14.208 -1.057 1.00 71.06 87 TYR A CA 1
ATOM 683 C C . TYR A 1 87 ? -11.987 15.592 -1.715 1.00 71.06 87 TYR A C 1
ATOM 685 O O . TYR A 1 87 ? -12.530 15.711 -2.811 1.00 71.06 87 TYR A O 1
ATOM 693 N N . ALA A 1 88 ? -11.423 16.640 -1.101 1.00 60.66 88 ALA A N 1
ATOM 694 C CA . ALA A 1 88 ? -11.541 18.021 -1.583 1.00 60.66 88 ALA A CA 1
ATOM 695 C C . ALA A 1 88 ? -10.806 18.304 -2.916 1.00 60.66 88 ALA A C 1
ATOM 697 O O . ALA A 1 88 ? -10.994 19.366 -3.515 1.00 60.66 88 ALA A O 1
ATOM 698 N N . HIS A 1 89 ? -9.981 17.371 -3.407 1.00 59.59 89 HIS A N 1
ATOM 699 C CA . HIS A 1 89 ? -9.252 17.503 -4.675 1.00 59.59 89 HIS A CA 1
ATOM 700 C C . HIS A 1 89 ? -9.415 16.295 -5.609 1.00 59.59 89 HIS A C 1
ATOM 702 O O . HIS A 1 89 ? -8.591 16.112 -6.506 1.00 59.59 89 HIS A O 1
ATOM 708 N N . GLU A 1 90 ? -10.457 15.475 -5.422 1.00 59.16 90 GLU A N 1
ATOM 709 C CA . GLU A 1 90 ? -10.725 14.276 -6.241 1.00 59.16 90 GLU A CA 1
ATOM 710 C C . GLU A 1 90 ? -9.533 13.296 -6.294 1.00 59.16 90 GLU A C 1
ATOM 712 O O . GLU A 1 90 ? -9.339 12.576 -7.275 1.00 59.16 90 GLU A O 1
ATOM 717 N N . GLY A 1 91 ? -8.676 13.279 -5.267 1.00 58.03 91 GLY A N 1
ATOM 718 C CA . GLY A 1 91 ? -7.468 12.452 -5.292 1.00 58.03 91 GLY A CA 1
ATOM 719 C C . GLY A 1 91 ? -6.286 13.019 -6.088 1.00 58.03 91 GLY A C 1
ATOM 720 O O . GLY A 1 91 ? -5.303 12.300 -6.268 1.00 58.03 91 GLY A O 1
ATOM 721 N N . MET A 1 92 ? -6.337 14.274 -6.552 1.00 61.28 92 MET A N 1
ATOM 722 C CA . MET A 1 92 ? -5.254 14.896 -7.321 1.00 61.28 92 MET A CA 1
ATOM 723 C C . MET A 1 92 ? -4.428 15.892 -6.501 1.00 61.28 92 MET A C 1
ATOM 725 O O . MET A 1 92 ? -4.951 16.832 -5.908 1.00 61.28 92 MET A O 1
ATOM 729 N N . ILE A 1 93 ? -3.107 15.730 -6.547 1.00 66.25 93 ILE A N 1
ATOM 730 C CA . ILE A 1 93 ? -2.140 16.701 -6.024 1.00 66.25 93 ILE A CA 1
ATOM 731 C C . ILE A 1 93 ? -2.075 17.865 -7.024 1.00 66.25 93 ILE A C 1
ATOM 733 O O . ILE A 1 93 ? -1.559 17.708 -8.129 1.00 66.25 93 ILE A O 1
ATOM 737 N N . ARG A 1 94 ? -2.651 19.020 -6.667 1.00 66.81 94 ARG A N 1
ATOM 738 C CA . ARG A 1 94 ? -2.805 20.188 -7.564 1.00 66.81 94 ARG A CA 1
ATOM 739 C C . ARG A 1 94 ? -1.832 21.338 -7.268 1.00 66.81 94 ARG A C 1
ATOM 741 O O . ARG A 1 94 ? -1.994 22.427 -7.818 1.00 66.81 94 ARG A O 1
ATOM 748 N N . ALA A 1 95 ? -0.840 21.132 -6.404 1.00 72.62 95 ALA A N 1
ATOM 749 C CA . ALA A 1 95 ? 0.104 22.189 -6.062 1.00 72.62 95 ALA A CA 1
ATOM 750 C C . ALA A 1 95 ? 0.997 22.591 -7.253 1.00 72.62 95 ALA A C 1
ATOM 752 O O . ALA A 1 95 ? 1.323 21.766 -8.110 1.00 72.62 95 ALA A O 1
ATOM 753 N N . ARG A 1 96 ? 1.367 23.877 -7.335 1.00 71.31 96 ARG A N 1
ATOM 754 C CA . ARG A 1 96 ? 2.086 24.440 -8.495 1.00 71.31 96 ARG A CA 1
ATOM 755 C C . ARG A 1 96 ? 3.573 24.098 -8.500 1.00 71.31 96 ARG A C 1
ATOM 757 O O . ARG A 1 96 ? 4.133 23.902 -9.576 1.00 71.31 96 ARG A O 1
ATOM 764 N N . HIS A 1 97 ? 4.198 24.041 -7.327 1.00 83.25 97 HIS A N 1
ATOM 765 C CA . HIS A 1 97 ? 5.621 23.754 -7.185 1.00 83.25 97 HIS A CA 1
ATOM 766 C C . HIS A 1 97 ? 5.854 22.295 -6.789 1.00 83.25 97 HIS A C 1
ATOM 768 O O . HIS A 1 97 ? 5.034 21.680 -6.112 1.00 83.25 97 HIS A O 1
ATOM 774 N N . LEU A 1 98 ? 6.987 21.734 -7.218 1.00 81.75 98 LEU A N 1
ATOM 775 C CA . LEU A 1 98 ? 7.346 20.342 -6.932 1.00 81.75 98 LEU A CA 1
ATOM 776 C C . LEU A 1 98 ? 7.490 20.076 -5.425 1.00 81.75 98 LEU A C 1
ATOM 778 O O . LEU A 1 98 ? 7.137 18.993 -4.961 1.00 81.75 98 LEU A O 1
ATOM 782 N N . GLU A 1 99 ? 7.993 21.053 -4.671 1.00 85.88 99 GLU A N 1
ATOM 783 C CA . GLU A 1 99 ? 8.124 20.971 -3.211 1.00 85.88 99 GLU A CA 1
ATOM 784 C C . GLU A 1 99 ? 6.748 20.813 -2.555 1.00 85.88 99 GLU A C 1
ATOM 786 O O . GLU A 1 99 ? 6.516 19.815 -1.876 1.00 85.88 99 GLU A O 1
ATOM 791 N N . ASP A 1 100 ? 5.798 21.689 -2.886 1.00 83.19 100 ASP A N 1
ATOM 792 C CA . ASP A 1 100 ? 4.418 21.614 -2.395 1.00 83.19 100 ASP A CA 1
ATOM 793 C C . ASP A 1 100 ? 3.724 20.292 -2.785 1.00 83.19 100 ASP A C 1
ATOM 795 O O . ASP A 1 100 ? 2.986 19.702 -1.996 1.00 83.19 100 ASP A O 1
ATOM 799 N N . GLN A 1 101 ? 3.955 19.793 -4.009 1.00 83.00 101 GLN A N 1
ATOM 800 C CA . GLN A 1 101 ? 3.420 18.496 -4.450 1.00 83.00 101 GLN A CA 1
ATOM 801 C C . GLN A 1 101 ? 3.988 17.345 -3.615 1.00 83.00 101 GLN A C 1
ATOM 803 O O . GLN A 1 101 ? 3.275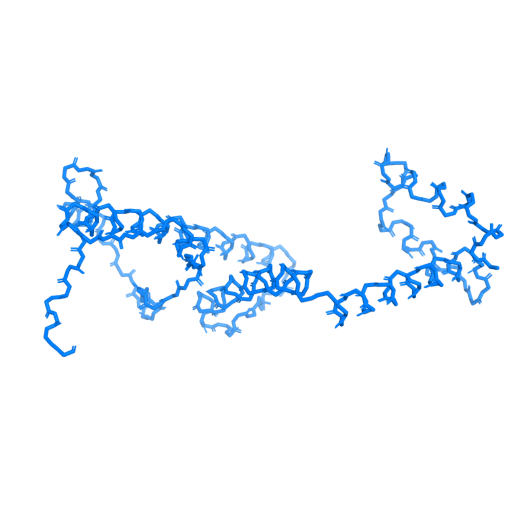 16.399 -3.273 1.00 83.00 101 GLN A O 1
ATOM 808 N N . THR A 1 102 ? 5.278 17.430 -3.292 1.00 86.50 102 THR A N 1
ATOM 809 C CA . THR A 1 102 ? 5.986 16.438 -2.485 1.00 86.50 102 THR A CA 1
ATOM 810 C C . THR A 1 102 ? 5.470 16.456 -1.052 1.00 86.50 102 THR A C 1
ATOM 812 O O . THR A 1 102 ? 5.162 15.400 -0.507 1.00 86.50 102 THR A O 1
ATOM 815 N N . GLU A 1 103 ? 5.301 17.636 -0.459 1.00 88.00 103 GLU A N 1
ATOM 816 C CA . GLU A 1 103 ? 4.732 17.795 0.879 1.00 88.00 103 GLU A CA 1
ATOM 817 C C . GLU A 1 103 ? 3.306 17.234 0.957 1.00 88.00 103 GLU A C 1
ATOM 819 O O . GLU A 1 103 ? 3.016 16.401 1.817 1.00 88.00 103 GLU A O 1
ATOM 824 N N . GLN A 1 104 ? 2.439 17.575 -0.004 1.00 85.94 104 GLN A N 1
ATOM 825 C CA . GLN A 1 104 ? 1.093 16.998 -0.093 1.00 85.94 104 GLN A CA 1
ATOM 826 C C . GLN A 1 104 ? 1.125 15.466 -0.200 1.00 85.94 104 GLN A C 1
ATOM 828 O O . GLN A 1 104 ? 0.338 14.783 0.463 1.00 85.94 104 GLN A O 1
ATOM 833 N N . ALA A 1 105 ? 2.044 14.905 -0.993 1.00 87.50 105 ALA A N 1
ATOM 834 C CA . ALA A 1 105 ? 2.208 13.458 -1.118 1.00 87.50 105 ALA A CA 1
ATOM 835 C C . ALA A 1 105 ? 2.650 12.798 0.201 1.00 87.50 105 ALA A C 1
ATOM 837 O O . ALA A 1 105 ? 2.155 11.716 0.544 1.00 87.50 105 ALA A O 1
ATOM 838 N N . TRP A 1 106 ? 3.553 13.436 0.951 1.00 90.25 106 TRP A N 1
ATOM 839 C CA . TRP A 1 106 ? 4.002 12.958 2.261 1.00 90.25 106 TRP A CA 1
ATOM 840 C C . TRP A 1 106 ? 2.886 13.005 3.297 1.00 90.25 106 TRP A C 1
ATOM 842 O O . TRP A 1 106 ? 2.641 11.990 3.950 1.00 90.25 106 TRP A O 1
ATOM 852 N N . CYS A 1 107 ? 2.163 14.121 3.397 1.00 89.69 107 CYS A N 1
ATOM 853 C CA . CYS A 1 107 ? 1.022 14.255 4.301 1.00 89.69 107 CYS A CA 1
ATOM 854 C C . CYS A 1 107 ? -0.056 13.211 3.991 1.00 89.69 107 CYS A C 1
ATOM 856 O O . CYS A 1 107 ? -0.477 12.479 4.884 1.00 89.69 107 CYS A O 1
ATOM 858 N N . LEU A 1 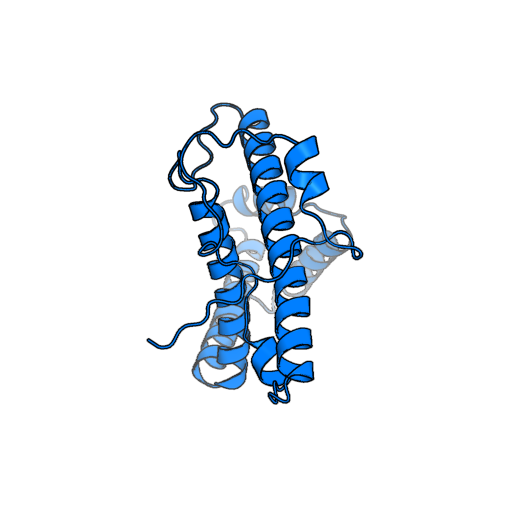108 ? -0.431 13.047 2.716 1.00 89.56 108 LEU A N 1
ATOM 859 C CA . LEU A 1 108 ? -1.388 12.015 2.309 1.00 89.56 108 LEU A CA 1
ATOM 860 C C . LEU A 1 108 ? -0.897 10.609 2.675 1.00 89.56 108 LEU A C 1
ATOM 862 O O . LEU A 1 108 ? -1.678 9.777 3.140 1.00 89.56 108 LEU A O 1
ATOM 866 N N . THR A 1 109 ? 0.393 10.330 2.483 1.00 91.56 109 THR A N 1
ATOM 867 C CA . THR A 1 109 ? 0.994 9.044 2.860 1.00 91.56 109 THR A CA 1
ATOM 868 C C . THR A 1 109 ? 0.910 8.813 4.365 1.00 91.56 109 THR A C 1
ATOM 870 O O . THR A 1 109 ? 0.495 7.732 4.783 1.00 91.56 109 THR A O 1
ATOM 873 N N . LEU A 1 110 ? 1.246 9.821 5.171 1.00 93.88 110 LEU A N 1
ATOM 874 C CA . LEU A 1 110 ? 1.177 9.755 6.627 1.00 93.88 110 LEU A CA 1
ATOM 875 C C . LEU A 1 110 ? -0.254 9.483 7.102 1.00 93.88 110 LEU A C 1
ATOM 877 O O . LEU A 1 110 ? -0.475 8.528 7.844 1.00 93.88 110 LEU A O 1
ATOM 881 N N . THR A 1 111 ? -1.232 10.253 6.622 1.00 90.94 111 THR A N 1
ATOM 882 C CA . THR A 1 111 ? -2.643 10.080 6.993 1.00 90.94 111 THR A CA 1
ATOM 883 C C . THR A 1 111 ? -3.179 8.716 6.561 1.00 90.94 111 THR A C 1
ATOM 885 O O . THR A 1 111 ? -3.835 8.037 7.348 1.00 90.94 111 THR A O 1
ATOM 888 N N . THR A 1 112 ? -2.855 8.264 5.343 1.00 92.31 112 THR A N 1
ATOM 889 C CA . THR A 1 112 ? -3.253 6.928 4.859 1.00 92.31 112 THR A CA 1
ATOM 890 C C . THR A 1 112 ? -2.710 5.834 5.776 1.00 92.31 112 THR A C 1
ATOM 892 O O . THR A 1 112 ? -3.441 4.922 6.157 1.00 92.31 112 THR A O 1
ATOM 895 N N . ASN A 1 113 ? -1.435 5.928 6.159 1.00 94.44 113 ASN A N 1
ATOM 896 C CA . ASN A 1 113 ? -0.805 4.949 7.039 1.00 94.44 113 ASN A CA 1
ATOM 897 C C . ASN A 1 113 ? -1.408 4.975 8.448 1.00 94.44 113 ASN A C 1
ATOM 899 O O . ASN A 1 113 ? -1.637 3.910 9.012 1.00 94.44 113 ASN A O 1
ATOM 903 N N . ALA A 1 114 ? -1.708 6.158 8.994 1.00 92.94 114 ALA A N 1
ATOM 904 C CA . ALA A 1 114 ? -2.359 6.297 10.295 1.00 92.94 114 ALA A CA 1
ATOM 905 C C . ALA A 1 114 ? -3.748 5.639 10.306 1.00 92.94 114 ALA A C 1
ATOM 907 O O . ALA A 1 114 ? -4.061 4.870 11.213 1.00 92.94 114 ALA A O 1
ATOM 908 N N . VAL A 1 115 ? -4.545 5.861 9.256 1.00 92.25 115 VAL A N 1
ATOM 909 C CA . VAL A 1 115 ? -5.852 5.215 9.081 1.00 92.25 115 VAL A CA 1
ATOM 910 C C . VAL A 1 115 ? -5.730 3.696 8.985 1.00 92.25 115 VAL A C 1
ATOM 912 O O . VAL A 1 115 ? -6.480 2.977 9.646 1.00 92.25 115 VAL A O 1
ATOM 915 N N . ILE A 1 116 ? -4.795 3.197 8.173 1.00 93.62 116 ILE A N 1
ATOM 916 C CA . ILE A 1 116 ? -4.573 1.756 8.012 1.00 93.62 116 ILE A CA 1
ATOM 917 C C . ILE A 1 116 ? -4.136 1.133 9.338 1.00 93.62 116 ILE A C 1
ATOM 919 O O . ILE A 1 116 ? -4.655 0.081 9.707 1.00 93.62 116 ILE A O 1
ATOM 923 N N . ALA A 1 117 ? -3.210 1.769 10.058 1.00 93.69 117 ALA A N 1
ATOM 924 C CA . ALA A 1 117 ? -2.726 1.291 11.349 1.00 93.69 117 ALA A CA 1
ATOM 925 C C . ALA A 1 117 ? -3.866 1.222 12.370 1.00 93.69 117 ALA A C 1
ATOM 927 O O . ALA A 1 117 ? -4.103 0.166 12.951 1.00 93.69 117 ALA A O 1
ATOM 928 N N . TRP A 1 118 ? -4.634 2.307 12.504 1.00 92.00 118 TRP A N 1
ATOM 929 C CA . TRP A 1 118 ? -5.803 2.354 13.379 1.00 92.00 118 TRP A CA 1
ATOM 930 C C . TRP A 1 118 ? -6.829 1.273 13.026 1.00 92.00 118 TRP A C 1
ATOM 932 O O . TRP A 1 118 ? -7.268 0.518 13.887 1.00 92.00 118 TRP A O 1
ATOM 942 N N . THR A 1 119 ? -7.189 1.151 11.748 1.00 92.12 119 THR A N 1
ATOM 943 C CA . THR A 1 119 ? -8.188 0.172 11.296 1.00 92.12 119 THR A CA 1
ATOM 944 C C . THR A 1 119 ? -7.717 -1.262 11.535 1.00 92.12 119 THR A C 1
ATOM 946 O O . THR A 1 119 ? -8.500 -2.091 11.990 1.00 92.12 119 THR A O 1
ATOM 949 N N . THR A 1 120 ? -6.435 -1.546 11.293 1.00 93.19 120 THR A N 1
ATOM 950 C CA . THR A 1 120 ? -5.839 -2.871 11.534 1.00 93.19 120 THR A CA 1
ATOM 951 C C . THR A 1 120 ? -5.893 -3.247 13.014 1.00 93.19 120 THR A C 1
ATOM 953 O O . THR A 1 120 ? -6.271 -4.368 13.347 1.00 93.19 120 THR A O 1
ATOM 956 N N . GLU A 1 121 ? -5.572 -2.306 13.900 1.00 93.06 121 GLU A N 1
ATOM 957 C CA . GLU A 1 121 ? -5.611 -2.527 15.345 1.00 93.06 121 GLU A CA 1
ATOM 958 C C . GLU A 1 121 ? -7.041 -2.823 15.832 1.00 93.06 121 GLU A C 1
ATOM 960 O O . GLU A 1 121 ? -7.289 -3.819 16.512 1.00 93.06 121 GLU A O 1
ATOM 965 N N . TYR A 1 122 ? -8.020 -2.019 15.403 1.00 92.00 122 TYR A N 1
ATOM 966 C CA . TYR A 1 122 ? -9.424 -2.224 15.782 1.00 92.00 122 TYR A CA 1
ATOM 967 C C . TYR A 1 122 ? -10.035 -3.487 15.177 1.00 92.00 122 TYR A C 1
ATOM 969 O O . TYR A 1 122 ? -10.900 -4.105 15.799 1.00 92.00 122 TYR A O 1
ATOM 977 N N . TYR A 1 123 ? -9.577 -3.907 13.998 1.00 92.19 123 TYR A N 1
ATOM 978 C CA . TYR A 1 123 ? -9.901 -5.221 13.452 1.00 92.19 123 TYR A CA 1
ATOM 979 C C . TYR A 1 123 ? -9.389 -6.340 14.360 1.00 92.19 123 TYR A C 1
ATOM 981 O O . TYR A 1 123 ? -10.129 -7.286 14.625 1.00 92.19 123 TYR A O 1
ATOM 989 N N . GLY A 1 124 ? -8.166 -6.209 14.882 1.00 92.50 124 GLY A N 1
ATOM 990 C CA . GLY A 1 124 ? -7.607 -7.128 15.873 1.00 92.50 124 GLY A CA 1
ATOM 991 C C . GLY A 1 124 ? -8.504 -7.261 17.103 1.00 92.50 124 GLY A C 1
ATOM 992 O O . GLY A 1 124 ? -8.899 -8.374 17.456 1.00 92.50 124 GLY A O 1
ATOM 993 N N . PHE A 1 125 ? -8.919 -6.135 17.693 1.00 92.56 125 PHE A N 1
ATOM 994 C CA . PHE A 1 125 ? -9.836 -6.149 18.838 1.00 92.56 125 PHE A CA 1
ATOM 995 C C . PHE A 1 125 ? -11.198 -6.754 18.505 1.00 92.56 125 PHE A C 1
ATOM 997 O O . PHE A 1 125 ? -11.734 -7.524 19.301 1.00 92.56 125 PHE A O 1
ATOM 1004 N N . ALA A 1 126 ? -11.765 -6.434 17.338 1.00 91.38 126 ALA A N 1
ATOM 1005 C CA . ALA A 1 126 ? -13.057 -6.971 16.925 1.00 91.38 126 ALA A CA 1
ATOM 1006 C C . ALA A 1 126 ? -13.005 -8.498 16.777 1.00 91.38 126 ALA A C 1
ATOM 1008 O O . ALA A 1 126 ? -13.860 -9.202 17.314 1.00 91.38 126 ALA A O 1
ATOM 1009 N N . VAL A 1 127 ? -11.965 -9.019 16.118 1.00 93.31 127 VAL A N 1
ATOM 1010 C CA . VAL A 1 127 ? -11.744 -10.462 15.958 1.00 93.31 127 VAL A CA 1
ATOM 1011 C C . VAL A 1 127 ? -11.544 -11.140 17.310 1.00 93.31 127 VAL A C 1
ATOM 1013 O O . VAL A 1 127 ? -12.119 -12.201 17.554 1.00 93.31 127 VAL A O 1
ATOM 1016 N N . GLU A 1 128 ? -10.758 -10.542 18.206 1.00 92.44 128 GLU A N 1
ATOM 1017 C CA . GLU A 1 128 ? -10.543 -11.091 19.543 1.00 92.44 128 GLU A CA 1
ATOM 1018 C C . GLU A 1 128 ? -11.846 -11.137 20.350 1.00 92.44 128 GLU A C 1
ATOM 1020 O O . GLU A 1 128 ? -12.162 -12.167 20.951 1.00 92.44 128 GLU A O 1
ATOM 1025 N N . GLN A 1 129 ? -12.640 -10.064 20.325 1.00 91.25 129 GLN A N 1
ATOM 1026 C CA . GLN A 1 129 ? -13.940 -10.030 20.989 1.00 91.25 129 GLN A CA 1
ATOM 1027 C C . GLN A 1 129 ? -14.883 -11.102 20.427 1.00 91.25 129 G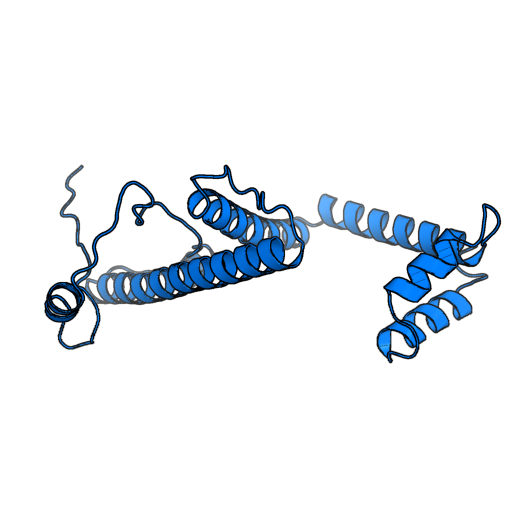LN A C 1
ATOM 1029 O O . GLN A 1 129 ? -15.486 -11.837 21.205 1.00 91.25 129 GLN A O 1
ATOM 1034 N N . MET A 1 130 ? -14.984 -11.237 19.102 1.00 91.75 130 MET A N 1
ATOM 1035 C CA . MET A 1 130 ? -15.830 -12.252 18.458 1.00 91.75 130 MET A CA 1
ATOM 1036 C C . MET A 1 130 ? -15.384 -13.682 18.805 1.00 91.75 130 MET A C 1
ATOM 1038 O O . MET A 1 130 ? -16.210 -14.548 19.092 1.00 91.75 130 MET A O 1
ATOM 1042 N N . ARG A 1 131 ? -14.071 -13.937 18.854 1.00 93.38 131 ARG A N 1
ATOM 1043 C CA . ARG A 1 131 ? -13.533 -15.231 19.304 1.00 93.38 131 ARG A CA 1
ATOM 1044 C C . ARG A 1 131 ? -13.891 -15.516 20.762 1.00 93.38 131 ARG A C 1
ATOM 1046 O O . ARG A 1 131 ? -14.297 -16.631 21.082 1.00 93.38 131 ARG A O 1
ATOM 1053 N N . ARG A 1 132 ? -13.801 -14.510 21.641 1.00 91.81 132 ARG A N 1
ATOM 1054 C CA . ARG A 1 132 ? -14.186 -14.624 23.060 1.00 91.81 132 ARG A CA 1
ATOM 1055 C C . ARG A 1 132 ? -15.683 -14.885 23.252 1.00 91.81 132 ARG A C 1
ATOM 1057 O O . ARG A 1 132 ? -16.042 -15.584 24.193 1.00 91.81 132 ARG A O 1
ATOM 1064 N N . THR A 1 133 ? -16.549 -14.383 22.370 1.00 91.69 133 THR A N 1
ATOM 1065 C CA . THR A 1 133 ? -17.997 -14.669 22.397 1.00 91.69 133 THR A CA 1
ATOM 1066 C C . THR A 1 133 ? -18.366 -16.020 21.771 1.00 91.69 133 THR A C 1
ATOM 1068 O O . THR A 1 133 ? -19.547 -16.338 21.644 1.00 91.69 133 THR A O 1
ATOM 1071 N N . GLY A 1 134 ? -17.373 -16.842 21.413 1.00 91.38 134 GLY A N 1
ATOM 1072 C CA . GLY A 1 134 ? -17.561 -18.200 20.904 1.00 91.38 134 GLY A CA 1
ATOM 1073 C C . GLY A 1 134 ? -17.720 -18.293 19.387 1.00 91.38 134 GLY A C 1
ATOM 1074 O O . GLY A 1 134 ? -17.981 -19.381 18.874 1.00 91.38 134 GLY A O 1
ATOM 1075 N N . GLN A 1 135 ? -17.553 -17.193 18.645 1.00 91.62 135 GLN A N 1
ATOM 1076 C CA . GLN A 1 135 ? -17.577 -17.240 17.185 1.00 91.62 135 GLN A CA 1
ATOM 1077 C C . GLN A 1 135 ? -16.245 -17.761 16.642 1.00 91.62 135 GLN A C 1
ATOM 1079 O O . GLN A 1 135 ? -15.168 -17.246 16.950 1.00 91.62 135 GLN A O 1
ATOM 1084 N N . ARG A 1 136 ? -16.313 -18.776 15.777 1.00 91.00 136 ARG A N 1
ATOM 1085 C CA . ARG A 1 136 ? -15.137 -19.278 15.069 1.00 91.00 136 ARG A CA 1
ATOM 1086 C C . ARG A 1 136 ? -14.803 -18.350 13.901 1.00 91.00 136 ARG A C 1
ATOM 1088 O O . ARG A 1 136 ? -15.582 -18.236 12.961 1.00 91.00 136 ARG A O 1
ATOM 1095 N N . ILE A 1 137 ? -13.623 -17.737 13.954 1.00 91.19 137 ILE A N 1
ATOM 1096 C CA . ILE A 1 137 ? -13.060 -16.926 12.869 1.00 91.19 137 ILE A CA 1
ATOM 1097 C C . ILE A 1 137 ? -11.745 -17.561 12.438 1.00 91.19 137 ILE A C 1
ATOM 1099 O O . ILE A 1 137 ? -10.759 -17.492 13.178 1.00 91.19 137 ILE A O 1
ATOM 1103 N N . ASP A 1 138 ? -11.739 -18.171 11.256 1.00 92.12 138 ASP A N 1
ATOM 1104 C CA . ASP A 1 138 ? -10.548 -18.797 10.684 1.00 92.12 138 ASP A CA 1
ATOM 1105 C C . ASP A 1 138 ? -9.572 -17.736 10.149 1.00 92.12 138 ASP A C 1
ATOM 1107 O O . ASP A 1 138 ? -9.971 -16.785 9.472 1.00 92.12 138 ASP A O 1
ATOM 1111 N N . ASP A 1 139 ? -8.275 -17.921 10.413 1.00 89.56 139 ASP A N 1
ATOM 1112 C CA . ASP A 1 139 ? -7.222 -16.993 9.967 1.00 89.56 139 ASP A CA 1
ATOM 1113 C C . ASP A 1 139 ? -7.147 -16.875 8.436 1.00 89.56 139 ASP A C 1
ATOM 1115 O O . ASP A 1 139 ? -6.755 -15.836 7.905 1.00 89.56 139 ASP A O 1
ATOM 1119 N N . GLU A 1 140 ? -7.575 -17.914 7.713 1.00 89.81 140 GLU A N 1
ATOM 1120 C CA . GLU A 1 140 ? -7.668 -17.892 6.252 1.00 89.81 140 GLU A CA 1
ATOM 1121 C C . GLU A 1 140 ? -8.630 -16.801 5.765 1.00 89.81 140 GLU A C 1
ATOM 1123 O O . GLU A 1 140 ? -8.315 -16.076 4.826 1.00 89.81 140 GLU A O 1
ATOM 1128 N N . VAL A 1 141 ? -9.759 -16.602 6.453 1.00 87.81 141 VAL A N 1
ATOM 1129 C CA . VAL A 1 141 ? -10.719 -15.539 6.122 1.00 87.81 141 VAL A CA 1
ATOM 1130 C C . VAL A 1 141 ? -10.114 -14.164 6.406 1.00 87.81 141 VAL A C 1
ATOM 1132 O O . VAL A 1 141 ? -10.268 -13.241 5.605 1.00 87.81 141 VAL A O 1
ATOM 1135 N N . LEU A 1 142 ? -9.363 -14.031 7.502 1.00 89.25 142 LEU A N 1
ATOM 1136 C CA . LEU A 1 142 ? -8.666 -12.787 7.844 1.00 89.25 142 LEU A CA 1
ATOM 1137 C C . LEU A 1 142 ? -7.580 -12.431 6.823 1.00 89.25 142 LEU A C 1
ATOM 1139 O O . LEU A 1 142 ? -7.321 -11.257 6.588 1.00 89.25 142 LEU A O 1
ATOM 1143 N N . ALA A 1 143 ? -6.989 -13.406 6.131 1.00 86.31 143 ALA A N 1
ATOM 1144 C CA . ALA A 1 143 ? -6.052 -13.125 5.041 1.00 86.31 143 ALA A CA 1
ATOM 1145 C C . ALA A 1 143 ? -6.712 -12.439 3.824 1.00 86.31 143 ALA A C 1
ATOM 1147 O O . ALA A 1 143 ? -6.008 -11.960 2.927 1.00 86.31 143 ALA A O 1
ATOM 1148 N N . HIS A 1 144 ? -8.047 -12.388 3.780 1.00 84.19 144 HIS A N 1
ATOM 1149 C CA . HIS A 1 144 ? -8.827 -11.772 2.710 1.00 84.19 144 HIS A CA 1
ATOM 1150 C C . HIS A 1 144 ? -9.423 -10.405 3.068 1.00 84.19 144 HIS A C 1
ATOM 1152 O O . HIS A 1 144 ? -9.980 -9.757 2.180 1.00 84.19 144 HIS A O 1
ATOM 1158 N N . ILE A 1 145 ? -9.288 -9.932 4.312 1.00 87.00 145 ILE A N 1
ATOM 1159 C CA . ILE A 1 145 ? -9.762 -8.598 4.701 1.00 87.00 145 ILE A CA 1
ATOM 1160 C C . ILE A 1 145 ? -8.682 -7.544 4.442 1.00 87.00 145 ILE A C 1
ATOM 1162 O O . ILE A 1 145 ? -7.487 -7.781 4.620 1.00 87.00 145 ILE A O 1
ATOM 1166 N N . SER A 1 146 ? -9.106 -6.359 4.011 1.00 87.81 146 SER A N 1
ATOM 1167 C CA . SER A 1 146 ? -8.221 -5.216 3.792 1.00 87.81 146 SER A CA 1
ATOM 1168 C C . SER A 1 146 ? -8.525 -4.138 4.830 1.00 87.81 146 SER A C 1
ATOM 1170 O O . SER A 1 146 ? -9.682 -3.737 4.922 1.00 87.81 146 SER A O 1
ATOM 1172 N N . PRO A 1 147 ? -7.527 -3.611 5.561 1.00 90.50 147 PRO A N 1
ATOM 1173 C CA . PRO A 1 147 ? -7.721 -2.465 6.452 1.00 90.50 147 PRO A CA 1
ATOM 1174 C C . PRO A 1 147 ? -7.798 -1.129 5.691 1.00 90.50 147 PRO A C 1
ATOM 1176 O O . PRO A 1 147 ? -7.979 -0.078 6.294 1.00 90.50 147 PRO A O 1
ATOM 1179 N N . ALA A 1 148 ? -7.615 -1.141 4.365 1.00 90.88 148 ALA A N 1
ATOM 1180 C CA . ALA A 1 148 ? -7.610 0.053 3.524 1.00 90.88 148 ALA A CA 1
ATOM 1181 C C . ALA A 1 148 ? -9.019 0.396 3.010 1.00 90.88 148 ALA A C 1
ATOM 1183 O O . ALA A 1 148 ? -9.230 0.518 1.805 1.00 90.88 148 ALA A O 1
ATOM 1184 N N . HIS A 1 149 ? -9.984 0.516 3.919 1.00 84.50 149 HIS A N 1
ATOM 1185 C CA . HIS A 1 149 ? -11.321 1.028 3.624 1.00 84.50 149 HIS A CA 1
ATOM 1186 C C . HIS A 1 149 ? -11.601 2.278 4.457 1.00 84.50 149 HIS A C 1
ATOM 1188 O O . HIS A 1 149 ? -10.941 2.554 5.455 1.00 84.50 149 HIS A O 1
ATOM 1194 N N . SER A 1 150 ? -12.626 3.013 4.061 1.00 83.69 150 SER A N 1
ATOM 1195 C CA . SER A 1 150 ? -12.907 4.360 4.549 1.00 83.69 150 SER A CA 1
ATOM 1196 C C . SER A 1 150 ? -14.289 4.501 5.201 1.00 83.69 150 SER A C 1
ATOM 1198 O O . SER A 1 150 ? -14.589 5.536 5.782 1.00 83.69 150 SER A O 1
ATOM 1200 N N . ALA A 1 151 ? -15.123 3.453 5.162 1.00 84.38 151 ALA A N 1
ATOM 1201 C CA . ALA A 1 151 ? -16.528 3.498 5.586 1.00 84.38 151 ALA A CA 1
ATOM 1202 C C . ALA A 1 151 ? -16.753 3.905 7.058 1.00 84.38 151 ALA A C 1
ATOM 1204 O O . ALA A 1 151 ? -17.823 4.388 7.417 1.00 84.38 151 ALA A O 1
ATOM 1205 N N . ASN A 1 152 ? -15.760 3.693 7.919 1.00 80.62 152 ASN A N 1
ATOM 1206 C CA . ASN A 1 152 ? -15.784 4.032 9.342 1.00 80.62 152 ASN A CA 1
ATOM 1207 C C . ASN A 1 152 ? -15.255 5.444 9.651 1.00 80.62 152 ASN A C 1
ATOM 1209 O O . ASN A 1 152 ? -15.157 5.800 10.825 1.00 80.62 152 ASN A O 1
ATOM 1213 N N . ILE A 1 153 ? -14.888 6.226 8.635 1.00 83.88 153 ILE A N 1
ATOM 1214 C CA . ILE A 1 153 ? -14.189 7.501 8.791 1.00 83.88 153 ILE A CA 1
ATOM 1215 C C . ILE A 1 153 ? -15.045 8.614 8.198 1.00 83.88 153 ILE A C 1
ATOM 1217 O O . ILE A 1 153 ? -15.548 8.507 7.083 1.00 83.88 153 ILE A O 1
ATOM 1221 N N . ASN A 1 154 ? -15.203 9.698 8.955 1.00 83.19 154 ASN A N 1
ATOM 1222 C CA . ASN A 1 154 ? -15.803 10.917 8.439 1.00 83.19 154 ASN A CA 1
ATOM 1223 C C . ASN A 1 154 ? -14.701 11.830 7.886 1.00 83.19 154 ASN A C 1
ATOM 1225 O O . ASN A 1 154 ? -13.840 12.272 8.642 1.00 83.19 154 ASN A O 1
ATOM 1229 N N . PHE A 1 155 ? -14.749 12.121 6.586 1.00 78.19 155 PHE A N 1
ATOM 1230 C CA . PHE A 1 155 ? -13.816 13.039 5.916 1.00 78.19 155 PHE A CA 1
ATOM 1231 C C . PHE A 1 155 ? -14.402 14.436 5.701 1.00 78.19 155 PHE A C 1
ATOM 1233 O O . PHE A 1 155 ? -13.728 15.313 5.163 1.00 78.19 155 PHE A O 1
ATOM 1240 N N . PHE A 1 156 ? -15.672 14.636 6.055 1.00 77.75 156 PHE A N 1
ATOM 1241 C CA . PHE A 1 156 ? -16.421 15.832 5.701 1.00 77.75 156 PHE A CA 1
ATOM 1242 C C . PHE A 1 156 ? -16.558 16.788 6.879 1.00 77.75 156 PHE A C 1
ATOM 1244 O O . PHE A 1 156 ? -16.808 16.379 8.015 1.00 77.75 156 PHE A O 1
ATOM 1251 N N . GLY A 1 157 ? -16.497 18.079 6.554 1.00 77.94 157 GLY A N 1
ATOM 1252 C CA . GLY A 1 157 ? -16.694 19.172 7.499 1.00 77.94 157 GLY A CA 1
ATOM 1253 C C . GLY A 1 157 ? -15.413 19.593 8.215 1.00 77.94 157 GLY A C 1
ATOM 1254 O O . GLY A 1 157 ? -14.312 19.157 7.884 1.00 77.94 157 GLY A O 1
ATOM 1255 N N . ALA A 1 158 ? -15.573 20.488 9.186 1.00 77.19 158 ALA A N 1
ATOM 1256 C CA . ALA A 1 158 ? -14.513 20.835 10.118 1.00 77.19 158 ALA A CA 1
ATOM 1257 C C . ALA A 1 158 ? -14.520 19.815 11.260 1.00 77.19 158 ALA A C 1
ATOM 1259 O O . ALA A 1 158 ? -15.554 19.599 11.893 1.00 77.19 158 ALA A O 1
ATOM 1260 N N . ILE A 1 159 ? -13.375 19.179 11.499 1.00 79.19 159 ILE A N 1
ATOM 1261 C CA . ILE A 1 159 ? -13.182 18.280 12.634 1.00 79.19 159 ILE A CA 1
ATOM 1262 C C . ILE A 1 159 ? -12.474 19.090 13.713 1.00 79.19 159 ILE A C 1
ATOM 1264 O O . ILE A 1 159 ? -11.271 19.330 13.629 1.00 79.19 159 ILE A O 1
ATOM 1268 N N . GLU A 1 160 ? -13.234 19.540 14.702 1.00 83.00 160 GLU A N 1
ATOM 1269 C CA . GLU A 1 160 ? -12.674 20.112 15.920 1.00 83.00 160 GLU A CA 1
ATOM 1270 C C . GLU A 1 160 ? -12.374 18.967 16.889 1.00 83.00 160 GLU A C 1
ATOM 1272 O O . GLU A 1 160 ? -13.253 18.165 17.206 1.00 83.00 160 GLU A O 1
ATOM 1277 N N . VAL A 1 161 ? -11.109 18.845 17.291 1.00 85.62 161 VAL A N 1
ATOM 1278 C CA . VAL A 1 161 ? -10.647 17.768 18.170 1.00 85.62 161 VAL A CA 1
ATOM 1279 C C . VAL A 1 161 ? -10.322 18.365 19.529 1.00 85.62 161 VAL A C 1
ATOM 1281 O O . VAL A 1 161 ? -9.275 18.988 19.703 1.00 85.62 161 VAL A O 1
ATOM 1284 N N . ASP A 1 162 ? -11.210 18.143 20.493 1.00 91.50 162 ASP A N 1
ATOM 1285 C CA . ASP A 1 162 ? -10.907 18.353 21.906 1.00 91.50 162 ASP A CA 1
ATOM 1286 C C . ASP A 1 162 ? -10.060 17.174 22.400 1.00 91.50 162 ASP A C 1
ATOM 1288 O O . ASP A 1 162 ? -10.552 16.063 22.605 1.00 91.50 162 ASP A O 1
ATOM 1292 N N . ILE A 1 163 ? -8.757 17.411 22.535 1.00 91.19 163 ILE A N 1
ATOM 1293 C CA . ILE A 1 163 ? -7.788 16.371 22.882 1.00 91.19 163 ILE A CA 1
ATOM 1294 C C . ILE A 1 163 ? -8.107 15.771 24.255 1.00 91.19 163 ILE A C 1
ATOM 1296 O O . ILE A 1 163 ? -8.080 14.549 24.400 1.00 91.19 163 ILE A O 1
ATOM 1300 N N . ASP A 1 164 ? -8.443 16.599 25.243 1.00 93.69 164 ASP A N 1
ATOM 1301 C CA . ASP A 1 164 ? -8.674 16.140 26.612 1.00 93.69 164 ASP A CA 1
ATOM 1302 C C . ASP A 1 164 ? -9.952 15.297 26.690 1.00 93.69 164 ASP A C 1
ATOM 1304 O O . ASP A 1 164 ? -9.953 14.214 27.284 1.00 93.69 164 ASP A O 1
ATOM 1308 N N . ALA A 1 165 ? -11.021 15.735 26.018 1.00 90.31 165 ALA A N 1
ATOM 1309 C CA . ALA A 1 165 ? -12.263 14.971 25.938 1.00 90.31 165 ALA A CA 1
ATOM 1310 C C . ALA A 1 165 ? -12.092 13.640 25.185 1.00 90.31 165 ALA A C 1
ATOM 1312 O O . ALA A 1 165 ? -12.729 12.642 25.531 1.00 90.31 165 ALA A O 1
ATOM 1313 N N . GLU A 1 166 ? -11.244 13.595 24.157 1.00 88.94 166 GLU A N 1
ATOM 1314 C CA . GLU A 1 166 ? -10.991 12.374 23.386 1.00 88.94 166 GLU A CA 1
ATOM 1315 C C . GLU A 1 166 ? -10.086 11.385 24.128 1.00 88.94 166 GLU A C 1
ATOM 1317 O O . GLU A 1 166 ? -10.303 10.173 24.043 1.00 88.94 166 GLU A O 1
ATOM 1322 N N . LEU A 1 167 ? -9.120 11.880 24.905 1.00 89.88 167 LEU A N 1
ATOM 1323 C CA . LEU A 1 167 ? -8.304 11.055 25.797 1.00 89.88 167 LEU A CA 1
ATOM 1324 C C . LEU A 1 167 ? -9.130 10.490 26.959 1.00 89.88 167 LEU A C 1
ATOM 1326 O O . LEU A 1 167 ? -8.948 9.330 27.327 1.00 89.88 167 LEU A O 1
ATOM 1330 N N . ALA A 1 168 ? -10.081 11.260 27.494 1.00 90.25 168 ALA A N 1
ATOM 1331 C CA . ALA A 1 168 ? -10.974 10.809 28.562 1.00 90.25 168 ALA A CA 1
ATOM 1332 C C . ALA A 1 168 ? -11.908 9.655 28.141 1.00 90.25 168 ALA A C 1
ATOM 1334 O O . ALA A 1 168 ? -12.392 8.910 28.991 1.00 90.25 168 ALA A O 1
ATOM 1335 N N . GLN A 1 169 ? -12.158 9.483 26.838 1.00 87.31 169 GLN A N 1
ATOM 1336 C CA . GLN A 1 169 ? -12.963 8.381 26.292 1.00 87.31 169 GLN A CA 1
ATOM 1337 C C . GLN A 1 169 ? -12.187 7.064 26.140 1.00 87.31 169 GLN A C 1
ATOM 1339 O O . GLN A 1 169 ? -12.779 6.038 25.785 1.00 87.31 169 GLN A O 1
ATOM 1344 N N . LEU A 1 170 ? -10.868 7.072 26.346 1.00 90.06 170 LEU A N 1
ATOM 1345 C CA . LEU A 1 170 ? -10.057 5.866 26.239 1.00 90.06 170 LEU A CA 1
ATOM 1346 C C . LEU A 1 170 ? -10.323 4.940 27.430 1.00 90.06 170 LEU A C 1
ATOM 1348 O O . LEU A 1 170 ? -10.374 5.361 28.584 1.00 90.06 170 LEU A O 1
ATOM 1352 N N . GLY A 1 171 ? -10.491 3.651 27.142 1.00 85.06 171 GLY A N 1
ATOM 1353 C CA . GLY A 1 171 ? -10.609 2.622 28.164 1.00 85.06 171 GLY A CA 1
ATOM 1354 C C . GLY A 1 171 ? -9.273 2.329 28.861 1.00 85.06 171 GLY A C 1
ATOM 1355 O O . GLY A 1 171 ? -8.235 2.883 28.498 1.00 85.06 171 GLY A O 1
ATOM 1356 N N . PRO A 1 172 ? -9.255 1.376 29.811 1.00 82.81 172 PRO A N 1
ATOM 1357 C CA . PRO A 1 172 ? -8.056 1.008 30.577 1.00 82.81 172 PRO A CA 1
ATOM 1358 C C . PRO A 1 172 ? -6.873 0.539 29.717 1.00 82.81 172 PRO A C 1
ATOM 1360 O O . PRO A 1 172 ? -5.733 0.545 30.166 1.00 82.81 172 PRO A O 1
ATOM 1363 N N . THR A 1 173 ? -7.149 0.108 28.487 1.00 85.19 173 THR A N 1
ATOM 1364 C CA . THR A 1 173 ? -6.161 -0.352 27.508 1.00 85.19 173 THR A CA 1
ATOM 1365 C C . THR A 1 173 ? -5.612 0.771 26.625 1.00 85.19 173 THR A C 1
ATOM 1367 O O . THR A 1 173 ? -4.775 0.500 25.772 1.00 85.19 173 THR A O 1
ATOM 1370 N N . GLY A 1 174 ? -6.075 2.016 26.793 1.00 88.38 174 GLY A N 1
ATOM 1371 C CA . GLY A 1 174 ? -5.695 3.149 25.943 1.00 88.38 174 GLY A CA 1
ATOM 1372 C C . GLY A 1 174 ? -6.434 3.209 24.602 1.00 88.38 174 GLY A C 1
ATOM 1373 O O . GLY A 1 174 ? -6.081 4.017 23.748 1.00 88.38 174 GLY A O 1
ATOM 1374 N N . TYR A 1 175 ? -7.469 2.385 24.409 1.00 89.25 175 TYR A N 1
ATOM 1375 C CA . TYR A 1 175 ? -8.282 2.347 23.190 1.00 89.25 175 TYR A CA 1
ATOM 1376 C C . TYR A 1 175 ? -9.731 2.729 23.469 1.00 89.25 175 TYR A C 1
ATOM 1378 O O . TYR A 1 175 ? -10.245 2.512 24.569 1.00 89.25 175 TYR A O 1
ATOM 1386 N N . ARG A 1 176 ? -10.420 3.264 22.457 1.00 88.75 176 ARG A N 1
ATOM 1387 C CA . ARG A 1 176 ? -11.864 3.485 22.548 1.00 88.75 176 ARG A CA 1
ATOM 1388 C C . ARG A 1 176 ? -12.584 2.132 22.533 1.00 88.75 176 ARG A C 1
ATOM 1390 O O . ARG A 1 176 ? -12.165 1.232 21.800 1.00 88.75 176 ARG A O 1
ATOM 1397 N N . PRO A 1 177 ? -13.680 1.976 23.291 1.00 88.81 177 PRO A N 1
ATOM 1398 C CA . PRO A 1 177 ? -14.486 0.764 23.242 1.00 88.81 177 PRO A CA 1
ATOM 1399 C C . PRO A 1 177 ? -14.992 0.461 21.827 1.00 88.81 177 PRO A C 1
ATOM 1401 O O . PRO A 1 177 ? -15.320 1.367 21.054 1.00 88.81 177 PRO A O 1
ATOM 1404 N N . LEU A 1 178 ? -15.097 -0.828 21.499 1.00 87.94 178 LEU A N 1
ATOM 1405 C CA . LEU A 1 178 ? -15.696 -1.265 20.244 1.00 87.94 178 LEU A CA 1
ATOM 1406 C C . LEU A 1 178 ? -17.168 -0.849 20.192 1.00 87.94 178 LEU A C 1
ATOM 1408 O O . LEU A 1 178 ? -17.936 -1.076 21.127 1.00 87.94 178 LEU A O 1
ATOM 1412 N N . ARG A 1 179 ? -17.573 -0.252 19.068 1.00 83.56 179 ARG A N 1
ATOM 1413 C CA . ARG A 1 179 ? -18.974 0.089 18.808 1.00 83.56 179 ARG A CA 1
ATOM 1414 C C . ARG A 1 179 ? -19.717 -1.178 18.404 1.00 83.56 179 ARG A C 1
ATOM 1416 O O . ARG A 1 179 ? -19.767 -1.519 17.224 1.00 83.56 179 ARG A O 1
ATOM 1423 N N . VAL A 1 180 ? -20.278 -1.881 19.379 1.00 75.12 180 VAL A N 1
ATOM 1424 C CA . VAL A 1 180 ? -21.185 -2.998 19.111 1.00 75.12 180 VAL A CA 1
ATOM 1425 C C . VAL A 1 180 ? -22.510 -2.400 18.647 1.00 75.12 180 VAL A C 1
ATOM 1427 O O . VAL A 1 180 ? -23.195 -1.727 19.412 1.00 75.12 180 VAL A O 1
ATOM 1430 N N . ARG A 1 181 ? -22.849 -2.574 17.367 1.00 63.25 181 ARG A N 1
ATOM 1431 C CA . ARG A 1 181 ? -24.215 -2.315 16.908 1.00 63.25 181 ARG A CA 1
ATOM 1432 C C . ARG A 1 181 ? -25.058 -3.528 17.276 1.00 63.25 181 ARG A C 1
ATOM 1434 O O . ARG A 1 181 ? -24.910 -4.575 16.649 1.00 63.25 181 ARG A O 1
ATOM 1441 N N . ASP A 1 182 ? -25.957 -3.368 18.240 1.00 51.38 182 ASP A N 1
ATOM 1442 C CA . ASP A 1 182 ? -27.096 -4.272 18.399 1.00 51.38 182 ASP A CA 1
ATOM 1443 C C . ASP A 1 182 ? -27.971 -4.120 17.152 1.00 51.38 182 ASP A C 1
ATOM 1445 O O . ASP A 1 182 ? -28.794 -3.215 17.053 1.00 51.38 182 ASP A O 1
ATOM 1449 N N . THR A 1 183 ? -27.732 -4.949 16.141 1.00 42.97 183 THR A N 1
ATOM 1450 C CA . THR A 1 183 ? -28.547 -4.970 14.922 1.00 42.97 183 THR A CA 1
ATOM 1451 C C . THR A 1 183 ? -29.220 -6.328 14.824 1.00 42.97 183 THR A C 1
ATOM 1453 O O . THR A 1 183 ? -28.698 -7.292 14.277 1.00 42.97 183 THR A O 1
ATOM 1456 N N . LEU A 1 184 ? -30.412 -6.393 15.423 1.00 34.78 184 LEU A N 1
ATOM 1457 C CA . LEU A 1 184 ? -31.558 -6.916 14.690 1.00 34.78 184 LEU A CA 1
ATOM 1458 C C . LEU A 1 184 ? -31.740 -5.957 13.497 1.00 34.78 184 LEU A C 1
ATOM 1460 O O . LEU A 1 184 ? -31.809 -4.753 13.736 1.00 34.78 184 LEU A O 1
ATOM 1464 N N . PHE 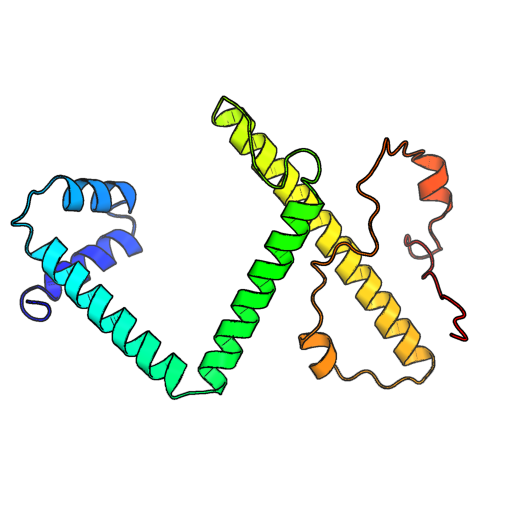A 1 185 ? -31.799 -6.496 12.275 1.00 35.91 185 PHE A N 1
ATOM 1465 C CA . PHE A 1 185 ? -31.868 -5.827 10.957 1.00 35.91 185 PHE A CA 1
ATOM 1466 C C . PHE A 1 185 ? -30.527 -5.556 10.262 1.00 35.91 185 PHE A C 1
ATOM 1468 O O . PHE A 1 185 ? -29.773 -4.654 10.689 1.00 35.91 185 PHE A O 1
#

InterPro domains:
  IPR002513 Tn3 transposase DDE domain [PF01526] (1-157)